Protein AF-A0A7S1C9C2-F1 (afdb_monomer_lite)

Foldseek 3Di:
DPVVVVVVVLVVLCVVLVPDDPVVLCVDPSSVVVVVVVVVVVVVVVVVVVVVVVVLVVQLVVLLVVLVVPDDPDPVVSLQSLLVSLLVSLQCVQQVVLLQQAAQPQLACVVVVNNVDDDPPVSGRHDDHNPDDDPVCCVRSVVSNVVSLLCLQCVVVVVVVVVVVVLVVVCVVCVDDDDPPDPVSVCVSPPDDDDRPSNVSSSVSSLVVSCVVCVVPHVVSVVRNVVVVVVVD

Organism: NCBI:txid1486930

pLDDT: mean 81.44, std 9.94, range [37.94, 94.31]

Secondary structure (DSSP, 8-state):
--HHHHHHHHHHHHHHHHTS-HHHHTTSHHHHHHHHHHHHHHHHHHHHHHHHHHHHHHHHHHHHHHHHHS--SSHHHHHHHHHHHHHHHHHIIIIIHHHHHHB-HHHHHHHTT-TT-PPPGGG----B-SS---HHHIIIIIHHHHHHHHHHHHHHHHHHHHHHHHHHHHHHHTSS-----SHHHHHHHHS-----HHHHHHHHHHHHHHHHHHTTT-THHHHTTHHHHHHH-

Sequence (233 aa):
GDGRSGAANDAARSCSCDDLSAEAVLKEPECREFVALRALAVAMSFVTAIGVILVNMAFGRLMRTLAAYERHPSATRQELALSSRLFLRMFLNTAILAVIINTDVNRALQEVGLGDVQAPEAIQFGRFSLWKFTSAWYDGVGTAILLTMALAVVTPHLFPITRCGFRAFKRLLARTCLPAKTQGDLNRKFLGGTFRISTRYARASNWIFVTLLFSAGMPLLYWLPAPSFLVTD

Structure (mmCIF, N/CA/C/O backbone):
data_AF-A0A7S1C9C2-F1
#
_entry.id   AF-A0A7S1C9C2-F1
#
loop_
_atom_site.group_PDB
_atom_site.id
_atom_site.type_symbol
_atom_site.label_atom_id
_atom_site.label_alt_id
_atom_site.label_comp_id
_atom_site.label_asym_id
_atom_site.label_entity_id
_atom_site.label_seq_id
_atom_site.pdbx_PDB_ins_code
_atom_site.Cartn_x
_atom_site.Cartn_y
_atom_site.Cartn_z
_atom_site.occupancy
_atom_site.B_iso_or_equiv
_atom_site.auth_seq_id
_atom_site.auth_comp_id
_atom_site.auth_asym_id
_atom_site.auth_atom_id
_atom_site.pdbx_PDB_model_num
ATOM 1 N N . GLY A 1 1 ? 30.815 -5.727 -27.095 1.00 37.94 1 GLY A N 1
ATOM 2 C CA . GLY A 1 1 ? 29.754 -5.536 -28.100 1.00 37.94 1 GLY A CA 1
ATOM 3 C C . GLY A 1 1 ? 28.889 -6.771 -28.269 1.00 37.94 1 GLY A C 1
ATOM 4 O O . GLY A 1 1 ? 28.520 -7.048 -29.395 1.00 37.94 1 GLY A O 1
ATOM 5 N N . ASP A 1 2 ? 28.548 -7.481 -27.186 1.00 44.44 2 ASP A N 1
ATOM 6 C CA . ASP A 1 2 ? 28.001 -8.852 -27.272 1.00 44.44 2 ASP A CA 1
ATOM 7 C C . ASP A 1 2 ? 26.512 -8.966 -26.872 1.00 44.44 2 ASP A C 1
ATOM 9 O O . ASP A 1 2 ? 25.818 -9.914 -27.219 1.00 44.44 2 ASP A O 1
ATOM 13 N N . GLY A 1 3 ? 25.960 -7.953 -26.193 1.00 40.78 3 GLY A N 1
ATOM 14 C CA . GLY A 1 3 ? 24.572 -7.990 -25.705 1.00 40.78 3 GLY A CA 1
ATOM 15 C C . GLY A 1 3 ? 23.491 -7.814 -26.781 1.00 40.78 3 GLY A C 1
ATOM 16 O O . GLY A 1 3 ? 22.330 -8.131 -26.540 1.00 40.78 3 GLY A O 1
ATOM 17 N N . ARG A 1 4 ? 23.844 -7.312 -27.975 1.00 42.66 4 ARG A N 1
ATOM 18 C CA . ARG A 1 4 ? 22.878 -7.071 -29.066 1.00 42.66 4 ARG A CA 1
ATOM 19 C C . ARG A 1 4 ? 22.559 -8.341 -29.863 1.00 42.66 4 ARG A C 1
ATOM 21 O O . ARG A 1 4 ? 21.450 -8.463 -30.371 1.00 42.66 4 ARG A O 1
ATOM 28 N N . SER A 1 5 ? 23.504 -9.278 -29.925 1.00 51.06 5 SER A N 1
ATOM 29 C CA . SER A 1 5 ? 23.371 -10.554 -30.636 1.00 51.06 5 SER A CA 1
ATOM 30 C C . SER A 1 5 ? 22.542 -11.569 -29.838 1.00 51.06 5 SER A C 1
ATOM 32 O O . SER A 1 5 ? 21.720 -12.275 -30.413 1.00 51.06 5 SER A O 1
ATOM 34 N N . GLY A 1 6 ? 22.691 -11.589 -28.506 1.00 58.16 6 GLY A N 1
ATOM 35 C CA . GLY A 1 6 ? 21.893 -12.446 -27.616 1.00 58.16 6 GLY A CA 1
ATOM 36 C C . GLY A 1 6 ? 20.406 -12.082 -27.614 1.00 58.16 6 GLY A C 1
ATOM 37 O O . GLY A 1 6 ? 19.565 -12.934 -27.870 1.00 58.16 6 GLY A O 1
ATOM 38 N N . ALA A 1 7 ? 20.080 -10.794 -27.458 1.00 56.91 7 ALA A N 1
ATOM 39 C CA . ALA A 1 7 ? 18.689 -10.334 -27.428 1.00 56.91 7 ALA A CA 1
ATOM 40 C C . ALA A 1 7 ? 17.929 -10.573 -28.750 1.00 56.91 7 ALA A C 1
ATOM 42 O O . ALA A 1 7 ? 16.729 -10.839 -28.732 1.00 56.91 7 ALA A O 1
ATOM 43 N N . ALA A 1 8 ? 18.617 -10.493 -29.896 1.00 57.84 8 ALA A N 1
ATOM 44 C CA . ALA A 1 8 ? 18.026 -10.792 -31.202 1.00 57.84 8 ALA A CA 1
ATOM 45 C C . ALA A 1 8 ? 17.725 -12.293 -31.368 1.00 57.84 8 ALA A C 1
ATOM 47 O O . ALA A 1 8 ? 16.665 -12.656 -31.878 1.00 57.84 8 ALA A O 1
ATOM 48 N N . ASN A 1 9 ? 18.618 -13.157 -30.877 1.00 64.31 9 ASN A N 1
ATOM 49 C CA . ASN A 1 9 ? 18.424 -14.606 -30.887 1.00 64.31 9 ASN A CA 1
ATOM 50 C C . ASN A 1 9 ? 17.330 -15.050 -29.902 1.00 64.31 9 ASN A C 1
ATOM 52 O O . ASN A 1 9 ? 16.531 -15.921 -30.237 1.00 64.31 9 ASN A O 1
ATOM 56 N N . ASP A 1 10 ? 17.231 -14.420 -28.730 1.00 66.25 10 ASP A N 1
ATOM 57 C CA . ASP A 1 10 ? 16.176 -14.701 -27.747 1.00 66.25 10 ASP A CA 1
ATOM 58 C C . ASP A 1 10 ? 14.790 -14.264 -28.244 1.00 66.25 10 ASP A C 1
ATOM 60 O O . ASP A 1 10 ? 13.798 -14.960 -28.022 1.00 66.25 10 ASP A O 1
ATOM 64 N N . ALA A 1 11 ? 14.712 -13.142 -28.969 1.00 68.44 11 ALA A N 1
ATOM 65 C CA . ALA A 1 11 ? 13.475 -12.684 -29.599 1.00 68.44 11 ALA A CA 1
ATOM 66 C C . ALA A 1 11 ? 13.024 -13.624 -30.732 1.00 68.44 11 ALA A C 1
ATOM 68 O O . ALA A 1 11 ? 11.852 -13.995 -30.786 1.00 68.44 11 ALA A O 1
ATOM 69 N N . ALA A 1 12 ? 13.951 -14.064 -31.592 1.00 69.81 12 ALA A N 1
ATOM 70 C CA . ALA A 1 12 ? 13.660 -15.020 -32.661 1.00 69.81 12 ALA A CA 1
ATOM 71 C C . ALA A 1 12 ? 13.215 -16.390 -32.112 1.00 69.81 12 ALA A C 1
ATOM 73 O O . ALA A 1 12 ? 12.257 -16.976 -32.618 1.00 69.81 12 ALA A O 1
ATOM 74 N N . ARG A 1 13 ? 13.848 -16.863 -31.028 1.00 69.19 13 ARG A N 1
ATOM 75 C CA . ARG A 1 13 ? 13.447 -18.080 -30.302 1.00 69.19 13 ARG A CA 1
ATOM 76 C C . ARG A 1 13 ? 12.070 -17.946 -29.653 1.00 69.19 13 ARG A C 1
ATOM 78 O O . ARG A 1 13 ? 11.276 -18.876 -29.744 1.00 69.19 13 ARG A O 1
ATOM 85 N N . SER A 1 14 ? 11.751 -16.793 -29.058 1.00 73.62 14 SER A N 1
ATOM 86 C CA . SER A 1 14 ? 10.424 -16.540 -28.476 1.00 73.62 14 SER A CA 1
ATOM 87 C C . SER A 1 14 ? 9.317 -16.624 -29.529 1.00 73.62 14 SER A C 1
ATOM 89 O O . SER A 1 14 ? 8.328 -17.307 -29.295 1.00 73.62 14 SER A O 1
ATOM 91 N N . CYS A 1 15 ? 9.494 -15.989 -30.694 1.00 77.38 15 CYS A N 1
ATOM 92 C CA . CYS A 1 15 ? 8.497 -16.030 -31.769 1.00 77.38 15 CYS A CA 1
ATOM 93 C C . CYS A 1 15 ? 8.336 -17.431 -32.362 1.00 77.38 15 CYS A C 1
ATOM 95 O O . CYS A 1 15 ? 7.218 -17.852 -32.632 1.00 77.38 15 CYS A O 1
ATOM 97 N N . SER A 1 16 ? 9.435 -18.174 -32.528 1.00 76.19 16 SER A N 1
ATOM 98 C CA . SER A 1 16 ? 9.355 -19.528 -33.071 1.00 76.19 16 SER A CA 1
ATOM 99 C C . SER A 1 16 ? 8.705 -20.517 -32.108 1.00 76.19 16 SER A C 1
ATOM 101 O O . SER A 1 16 ? 8.150 -21.486 -32.594 1.00 76.19 16 SER A O 1
ATOM 103 N N . CYS A 1 17 ? 8.779 -20.323 -30.787 1.00 77.12 17 CYS A N 1
ATOM 104 C CA . CYS A 1 17 ? 8.203 -21.259 -29.814 1.00 77.12 17 CYS A CA 1
ATOM 105 C C . CYS A 1 17 ? 6.775 -20.887 -29.357 1.00 77.12 17 CYS A C 1
ATOM 107 O O . CYS A 1 17 ? 6.074 -21.773 -28.872 1.00 77.12 17 CYS A O 1
ATOM 109 N N . ASP A 1 18 ? 6.333 -19.628 -29.503 1.00 76.88 18 ASP A N 1
ATOM 110 C CA . ASP A 1 18 ? 4.982 -19.179 -29.102 1.00 76.88 18 ASP A CA 1
ATOM 111 C C . ASP A 1 18 ? 3.868 -19.693 -30.042 1.00 76.88 18 ASP A C 1
ATOM 113 O O . ASP A 1 18 ? 2.741 -19.902 -29.593 1.00 76.88 18 ASP A O 1
ATOM 117 N N . ASP A 1 19 ? 4.177 -19.952 -31.320 1.00 79.38 19 ASP A N 1
ATOM 118 C CA . ASP A 1 19 ? 3.197 -20.401 -32.327 1.00 79.38 19 ASP A CA 1
ATOM 119 C C . ASP A 1 19 ? 2.970 -21.930 -32.351 1.00 79.38 19 ASP A C 1
ATOM 121 O O . ASP A 1 19 ? 2.083 -22.425 -33.056 1.00 79.38 19 ASP A O 1
ATOM 125 N N . LEU A 1 20 ? 3.744 -22.716 -31.591 1.00 79.44 20 LEU A N 1
ATOM 126 C CA . LEU A 1 20 ? 3.612 -24.176 -31.564 1.00 79.44 20 LEU A CA 1
ATOM 127 C C . LEU A 1 20 ? 2.632 -24.661 -30.487 1.00 79.44 20 LEU A C 1
ATOM 129 O O . LEU A 1 20 ? 2.568 -24.159 -29.368 1.00 79.44 20 LEU A O 1
ATOM 133 N N . SER A 1 21 ? 1.904 -25.735 -30.806 1.00 78.56 21 SER A N 1
ATOM 134 C CA . SER A 1 21 ? 1.090 -26.460 -29.821 1.00 78.56 21 SER A CA 1
ATOM 135 C C . SER A 1 21 ? 1.949 -27.006 -28.667 1.00 78.56 21 SER A C 1
ATOM 137 O O . SER A 1 21 ? 3.093 -27.414 -28.879 1.00 78.56 21 SER A O 1
ATOM 139 N N . ALA A 1 22 ? 1.391 -27.071 -27.452 1.00 73.69 22 ALA A N 1
ATOM 140 C CA . ALA A 1 22 ? 2.120 -27.461 -26.235 1.00 73.69 22 ALA A CA 1
ATOM 141 C C . ALA A 1 22 ? 2.854 -28.816 -26.344 1.00 73.69 22 ALA A C 1
ATOM 143 O O . ALA A 1 22 ? 3.911 -29.004 -25.744 1.00 73.69 22 ALA A O 1
ATOM 144 N N . GLU A 1 23 ? 2.325 -29.751 -27.139 1.00 76.62 23 GLU A N 1
ATOM 145 C CA . GLU A 1 23 ? 2.958 -31.049 -27.396 1.00 76.62 23 GLU A CA 1
ATOM 146 C C . GLU A 1 23 ? 4.184 -30.948 -28.314 1.00 76.62 23 GLU A C 1
ATOM 148 O O . GLU A 1 23 ? 5.156 -31.684 -28.137 1.00 76.62 23 GLU A O 1
ATOM 153 N N . ALA A 1 24 ? 4.161 -30.034 -29.285 1.00 74.38 24 ALA A N 1
ATOM 154 C CA . ALA A 1 24 ? 5.268 -29.815 -30.210 1.00 74.38 24 ALA A CA 1
ATOM 155 C C . ALA A 1 24 ? 6.408 -29.018 -29.549 1.00 74.38 24 ALA A C 1
ATOM 157 O O . ALA A 1 24 ? 7.578 -29.334 -29.752 1.00 74.38 24 ALA A O 1
ATOM 158 N N . VAL A 1 25 ? 6.071 -28.093 -28.644 1.00 77.69 25 VAL A N 1
ATOM 159 C CA . VAL A 1 25 ? 7.029 -27.332 -27.819 1.00 77.69 25 VAL A CA 1
ATOM 160 C C . VAL A 1 25 ? 7.891 -28.239 -26.929 1.00 77.69 25 VAL A C 1
ATOM 162 O O . VAL A 1 25 ? 9.061 -27.949 -26.695 1.00 77.69 25 VAL A O 1
ATOM 165 N N . LEU A 1 26 ? 7.338 -29.357 -26.443 1.00 74.94 26 LEU A N 1
ATOM 166 C CA . LEU A 1 26 ? 8.058 -30.314 -25.590 1.00 74.94 26 LEU A CA 1
ATOM 167 C C . LEU A 1 26 ? 8.995 -31.253 -26.366 1.00 74.94 26 LEU A C 1
ATOM 169 O O . LEU A 1 26 ? 9.881 -31.859 -25.754 1.00 74.94 26 LEU A O 1
ATOM 173 N N . LYS A 1 27 ? 8.798 -31.395 -27.684 1.00 82.00 27 LYS A N 1
ATOM 174 C CA . LYS A 1 27 ? 9.645 -32.226 -28.553 1.00 82.00 27 LYS A CA 1
ATOM 175 C C . LYS A 1 27 ? 10.908 -31.496 -29.003 1.00 82.00 27 LYS A C 1
ATOM 177 O O . LYS A 1 27 ? 11.949 -32.140 -29.116 1.00 82.00 27 LYS A O 1
ATOM 182 N N . GLU A 1 28 ? 10.838 -30.183 -29.212 1.00 81.50 28 GLU A N 1
ATOM 183 C CA . GLU A 1 28 ? 11.994 -29.369 -29.592 1.00 81.50 28 GLU A CA 1
ATOM 184 C C . GLU A 1 28 ? 12.885 -29.093 -28.358 1.00 81.50 28 GLU A C 1
ATOM 186 O O . GLU A 1 28 ? 12.422 -28.494 -27.380 1.00 81.50 28 GLU A O 1
ATOM 191 N N . PRO A 1 29 ? 14.171 -29.493 -28.351 1.00 79.00 29 PRO A N 1
ATOM 192 C CA . PRO A 1 29 ? 15.037 -29.301 -27.187 1.00 79.00 29 PRO A CA 1
ATOM 193 C C . PRO A 1 29 ? 15.283 -27.818 -26.868 1.00 79.00 29 PRO A C 1
ATOM 195 O O . PRO A 1 29 ? 15.336 -27.466 -25.690 1.00 79.00 29 PRO A O 1
ATOM 198 N N . GLU A 1 30 ? 15.370 -26.958 -27.891 1.00 79.12 30 GLU A N 1
ATOM 199 C CA . GLU A 1 30 ? 15.586 -25.513 -27.723 1.00 79.12 30 GLU A CA 1
ATOM 200 C C . GLU A 1 30 ? 14.373 -24.811 -27.087 1.00 79.12 30 GLU A C 1
ATOM 202 O O . GLU A 1 30 ? 14.533 -23.996 -26.175 1.00 79.12 30 GLU A O 1
ATOM 207 N N . CYS A 1 31 ? 13.147 -25.170 -27.489 1.00 82.00 31 CYS A N 1
ATOM 208 C CA . CYS A 1 31 ? 11.937 -24.600 -26.892 1.00 82.00 31 CYS A CA 1
ATOM 209 C C . CYS A 1 31 ? 11.701 -25.102 -25.459 1.00 82.00 31 CYS A C 1
ATOM 211 O O . CYS A 1 31 ? 11.219 -24.347 -24.613 1.00 82.00 31 CYS A O 1
ATOM 213 N N . ARG A 1 32 ? 12.082 -26.346 -25.138 1.00 80.56 32 ARG A N 1
ATOM 214 C CA . ARG A 1 32 ? 11.956 -26.895 -23.779 1.00 80.56 32 ARG A CA 1
ATOM 215 C C . ARG A 1 32 ? 12.792 -26.124 -22.756 1.00 80.56 32 ARG A C 1
ATOM 217 O O . ARG A 1 32 ? 12.307 -25.863 -21.656 1.00 80.56 32 ARG A O 1
ATOM 224 N N . GLU A 1 33 ? 14.025 -25.759 -23.101 1.00 83.19 33 GLU A N 1
ATOM 225 C CA . GLU A 1 33 ? 14.895 -24.960 -22.226 1.00 83.19 33 GLU A CA 1
ATOM 226 C C . GLU A 1 33 ? 14.342 -23.542 -22.037 1.00 83.19 33 GLU A C 1
ATOM 228 O O . GLU A 1 33 ? 14.237 -23.055 -20.910 1.00 83.19 33 GLU A O 1
ATOM 233 N N . PHE A 1 34 ? 13.887 -22.918 -23.125 1.00 81.25 34 PHE A N 1
ATOM 234 C CA . PHE A 1 34 ? 13.260 -21.600 -23.089 1.00 81.25 34 PHE A CA 1
ATOM 235 C C . PHE A 1 34 ? 12.010 -21.561 -22.194 1.00 81.25 34 PHE A C 1
ATOM 237 O O . PHE A 1 34 ? 11.874 -20.682 -21.337 1.00 81.25 34 PHE A O 1
ATOM 244 N N . VAL A 1 35 ? 11.111 -22.541 -22.336 1.00 84.06 35 VAL A N 1
ATOM 245 C CA . VAL A 1 35 ? 9.907 -22.657 -21.500 1.00 84.06 35 VAL A CA 1
ATOM 246 C C . VAL A 1 35 ? 10.269 -22.930 -20.043 1.00 84.06 35 VAL A C 1
ATOM 248 O O . VAL A 1 35 ? 9.660 -22.337 -19.154 1.00 84.06 35 VAL A O 1
ATOM 251 N N . ALA A 1 36 ? 11.275 -23.766 -19.771 1.00 84.94 36 ALA A N 1
ATOM 252 C CA . ALA A 1 36 ? 11.733 -24.034 -18.409 1.00 84.94 36 ALA A CA 1
ATOM 253 C C . ALA A 1 36 ? 12.289 -22.771 -17.724 1.00 84.94 36 ALA A C 1
ATOM 255 O O . ALA A 1 36 ? 11.938 -22.492 -16.575 1.00 84.94 36 ALA A O 1
ATOM 256 N N . LEU A 1 37 ? 13.092 -21.967 -18.430 1.00 84.44 37 LEU A N 1
ATOM 257 C CA . LEU A 1 37 ? 13.626 -20.696 -17.926 1.00 84.44 37 LEU A CA 1
ATOM 258 C C . LEU A 1 37 ? 12.517 -19.667 -17.671 1.00 84.44 37 LEU A C 1
ATOM 260 O O . LEU A 1 37 ? 12.496 -19.032 -16.613 1.00 84.44 37 LEU A O 1
ATOM 264 N N . ARG A 1 38 ? 11.548 -19.536 -18.587 1.00 84.75 38 ARG A N 1
ATOM 265 C CA . ARG A 1 38 ? 10.371 -18.678 -18.371 1.00 84.75 38 ARG A CA 1
ATOM 266 C C . ARG A 1 38 ? 9.518 -19.158 -17.200 1.00 84.75 38 ARG A C 1
ATOM 268 O O . ARG A 1 38 ? 9.099 -18.337 -16.384 1.00 84.75 38 ARG A O 1
ATOM 275 N N . ALA A 1 39 ? 9.286 -20.463 -17.080 1.00 87.62 39 ALA A N 1
ATOM 276 C CA . ALA A 1 39 ? 8.541 -21.040 -15.966 1.00 87.62 39 ALA A CA 1
ATOM 277 C C . ALA A 1 39 ? 9.237 -20.761 -14.625 1.00 87.62 39 ALA A C 1
ATOM 279 O O . ALA A 1 39 ? 8.571 -20.379 -13.663 1.00 87.62 39 ALA A O 1
ATOM 280 N N . LEU A 1 40 ? 10.570 -20.867 -14.571 1.00 89.06 40 LEU A N 1
ATOM 281 C CA . LEU A 1 40 ? 11.361 -20.521 -13.390 1.00 89.06 40 LEU A CA 1
ATOM 282 C C . LEU A 1 40 ? 11.241 -19.031 -13.049 1.00 89.06 40 LEU A C 1
ATOM 284 O O . LEU A 1 40 ? 10.993 -18.696 -11.893 1.00 89.06 40 LEU A O 1
ATOM 288 N N . ALA A 1 41 ? 11.346 -18.130 -14.028 1.00 84.25 41 ALA A N 1
ATOM 289 C CA . ALA A 1 41 ? 11.194 -16.690 -13.798 1.00 84.25 41 ALA A CA 1
ATOM 290 C C . ALA A 1 41 ? 9.798 -16.326 -13.252 1.00 84.25 41 ALA A C 1
ATOM 292 O O . ALA A 1 41 ? 9.665 -15.536 -12.308 1.00 84.25 41 ALA A O 1
ATOM 293 N N . VAL A 1 42 ? 8.747 -16.951 -13.789 1.00 87.00 42 VAL A N 1
ATOM 294 C CA . VAL A 1 42 ? 7.375 -16.797 -13.287 1.00 87.00 42 VAL A CA 1
ATOM 295 C C . VAL A 1 42 ? 7.250 -17.363 -11.869 1.00 87.00 42 VAL A C 1
ATOM 297 O O . VAL A 1 42 ? 6.693 -16.700 -10.993 1.00 87.00 42 VAL A O 1
ATOM 300 N N . ALA A 1 43 ? 7.821 -18.539 -11.597 1.00 90.50 43 ALA A N 1
ATOM 301 C CA . ALA A 1 43 ? 7.826 -19.138 -10.263 1.00 90.50 43 ALA A CA 1
ATOM 302 C C . ALA A 1 43 ? 8.529 -18.239 -9.231 1.00 90.50 43 ALA A C 1
ATOM 304 O O . ALA A 1 43 ? 7.990 -18.013 -8.148 1.00 90.50 43 ALA A O 1
ATOM 305 N N . MET A 1 44 ? 9.679 -17.654 -9.577 1.00 82.81 44 MET A N 1
ATOM 306 C CA . MET A 1 44 ? 10.391 -16.695 -8.723 1.00 82.81 44 MET A CA 1
ATOM 307 C C . MET A 1 44 ? 9.545 -15.451 -8.436 1.00 82.81 44 MET A C 1
ATOM 309 O O . MET A 1 44 ? 9.485 -15.005 -7.293 1.00 82.81 44 MET A O 1
ATOM 313 N N . SER A 1 45 ? 8.813 -14.945 -9.431 1.00 81.12 45 SER A N 1
ATOM 314 C CA . SER A 1 45 ? 7.888 -13.817 -9.247 1.00 81.12 45 SER A CA 1
ATOM 315 C C . SER A 1 45 ? 6.799 -14.136 -8.214 1.00 81.12 45 SER A C 1
ATOM 317 O O . SER A 1 45 ? 6.495 -13.311 -7.348 1.00 81.12 45 SER A O 1
ATOM 319 N N . PHE A 1 46 ? 6.255 -15.359 -8.239 1.00 79.56 46 PHE A N 1
ATOM 320 C CA . PHE A 1 46 ? 5.309 -15.822 -7.221 1.00 79.56 46 PHE A CA 1
ATOM 321 C C . PHE A 1 46 ? 5.950 -15.944 -5.838 1.00 79.56 46 PHE A C 1
ATOM 323 O O . PHE A 1 46 ? 5.345 -15.514 -4.856 1.00 79.56 46 PHE A O 1
ATOM 330 N N . VAL A 1 47 ? 7.168 -16.485 -5.741 1.00 84.56 47 VAL A N 1
ATOM 331 C CA . VAL A 1 47 ? 7.905 -16.586 -4.470 1.00 84.56 47 VAL A CA 1
ATOM 332 C C . VAL A 1 47 ? 8.110 -15.202 -3.857 1.00 84.56 47 VAL A C 1
ATOM 334 O O . VAL A 1 47 ? 7.823 -15.012 -2.674 1.00 84.56 47 VAL A O 1
ATOM 337 N N . THR A 1 48 ? 8.520 -14.214 -4.652 1.00 75.69 48 THR A N 1
ATOM 338 C CA . THR A 1 48 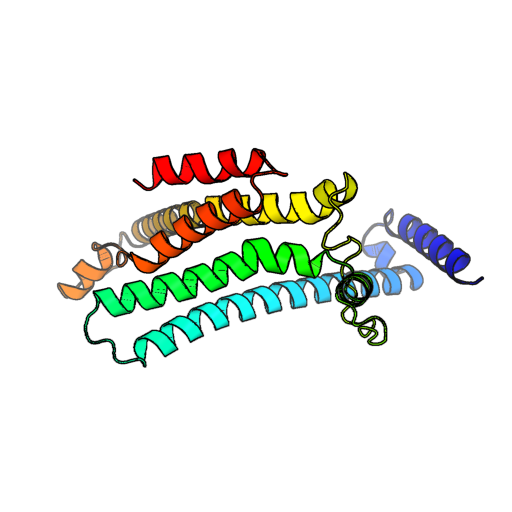? 8.680 -12.830 -4.192 1.00 75.69 48 THR A CA 1
ATOM 339 C C . THR A 1 48 ? 7.350 -12.241 -3.727 1.00 75.69 48 THR A C 1
ATOM 341 O O . THR A 1 48 ? 7.281 -11.679 -2.633 1.00 75.69 48 THR A O 1
ATOM 344 N N . ALA A 1 49 ? 6.270 -12.417 -4.495 1.00 75.38 49 ALA A N 1
ATOM 345 C CA . ALA A 1 49 ? 4.943 -11.931 -4.118 1.00 75.38 49 ALA A CA 1
ATOM 346 C C . ALA A 1 49 ? 4.448 -12.558 -2.800 1.00 75.38 49 ALA A C 1
ATOM 348 O O . ALA A 1 49 ? 3.980 -11.846 -1.906 1.00 75.38 49 ALA A O 1
ATOM 349 N N . ILE A 1 50 ? 4.603 -13.875 -2.636 1.00 77.31 50 ILE A N 1
ATOM 350 C CA . ILE A 1 50 ? 4.269 -14.595 -1.399 1.00 77.31 50 ILE A CA 1
ATOM 351 C C . ILE A 1 50 ? 5.129 -14.087 -0.240 1.00 77.31 50 ILE A C 1
ATOM 353 O O . ILE A 1 50 ? 4.598 -13.812 0.838 1.00 77.31 50 ILE A O 1
ATOM 357 N N . GLY A 1 51 ? 6.433 -13.908 -0.455 1.00 77.75 51 GLY A N 1
ATOM 358 C CA . GLY A 1 51 ? 7.357 -13.367 0.538 1.00 77.75 51 GLY A CA 1
ATOM 359 C C . GLY A 1 51 ? 6.906 -12.001 1.052 1.00 77.75 51 GLY A C 1
ATOM 360 O O . GLY A 1 51 ? 6.784 -11.802 2.261 1.00 77.75 51 GLY A O 1
ATOM 361 N N . VAL A 1 52 ? 6.547 -11.089 0.147 1.00 77.00 52 VAL A N 1
ATOM 362 C CA . VAL A 1 52 ? 6.032 -9.757 0.499 1.00 77.00 52 VAL A CA 1
ATOM 363 C C . VAL A 1 52 ? 4.740 -9.855 1.316 1.00 77.00 52 VAL A C 1
ATOM 365 O O . VAL A 1 52 ? 4.595 -9.160 2.325 1.00 77.00 52 VAL A O 1
ATOM 368 N N . ILE A 1 53 ? 3.808 -10.736 0.940 1.00 76.31 53 ILE A N 1
ATOM 369 C CA . ILE A 1 53 ? 2.567 -10.961 1.699 1.00 76.31 53 ILE A CA 1
ATOM 370 C C . ILE A 1 53 ? 2.881 -11.467 3.112 1.00 76.31 53 ILE A C 1
ATOM 372 O O . ILE A 1 53 ? 2.331 -10.943 4.086 1.00 76.31 53 ILE A O 1
ATOM 376 N N . LEU A 1 54 ? 3.768 -12.456 3.245 1.00 72.06 54 LEU A N 1
ATOM 377 C CA . LEU A 1 54 ? 4.148 -13.039 4.533 1.00 72.06 54 LEU A CA 1
ATOM 378 C C . LEU A 1 54 ? 4.813 -12.011 5.445 1.00 72.06 54 LEU A C 1
ATOM 380 O O . LEU A 1 54 ? 4.431 -11.907 6.611 1.00 72.06 54 LEU A O 1
ATOM 384 N N . VAL A 1 55 ? 5.738 -11.209 4.915 1.00 79.62 55 VAL A N 1
ATOM 385 C CA . VAL A 1 55 ? 6.397 -10.127 5.655 1.00 79.62 55 VAL A CA 1
ATOM 386 C C . VAL A 1 55 ? 5.366 -9.098 6.117 1.00 79.62 55 VAL A C 1
ATOM 388 O O . VAL A 1 55 ? 5.262 -8.822 7.314 1.00 79.62 55 VAL A O 1
ATOM 391 N N . ASN A 1 56 ? 4.519 -8.595 5.216 1.00 78.38 56 ASN A N 1
ATOM 392 C CA . ASN A 1 56 ? 3.481 -7.619 5.564 1.00 78.38 56 ASN A CA 1
ATOM 393 C C . ASN A 1 56 ? 2.480 -8.166 6.598 1.00 78.38 56 ASN A C 1
ATOM 395 O O . ASN A 1 56 ? 2.024 -7.441 7.493 1.00 78.38 56 ASN A O 1
ATOM 399 N N . MET A 1 57 ? 2.169 -9.463 6.535 1.00 74.50 57 MET A N 1
ATOM 400 C CA . MET A 1 57 ? 1.337 -10.139 7.527 1.00 74.50 57 MET A CA 1
ATOM 401 C C . MET A 1 57 ? 2.053 -10.279 8.878 1.00 74.50 57 MET A C 1
ATOM 403 O O . MET A 1 57 ? 1.434 -10.031 9.919 1.00 74.50 57 MET A O 1
ATOM 407 N N . ALA A 1 58 ? 3.338 -10.641 8.873 1.00 77.12 58 ALA A N 1
ATOM 408 C CA . ALA A 1 58 ? 4.173 -10.788 10.060 1.00 77.12 58 ALA A CA 1
ATOM 409 C C . ALA A 1 58 ? 4.316 -9.459 10.806 1.00 77.12 58 ALA A C 1
ATOM 411 O O . ALA A 1 58 ? 4.001 -9.415 11.993 1.00 77.12 58 ALA A O 1
ATOM 412 N N . PHE A 1 59 ? 4.632 -8.357 10.117 1.00 75.94 59 PHE A N 1
ATOM 413 C CA . PHE A 1 59 ? 4.661 -7.011 10.707 1.00 75.94 59 PHE A CA 1
ATOM 414 C C . PHE A 1 59 ? 3.332 -6.658 11.381 1.00 75.94 59 PHE A C 1
ATOM 416 O O . PHE A 1 59 ? 3.291 -6.143 12.499 1.00 75.94 59 PHE A O 1
ATOM 423 N N . GLY A 1 60 ? 2.209 -6.976 10.731 1.00 70.75 60 GLY A N 1
ATOM 424 C CA . GLY A 1 60 ? 0.892 -6.750 11.313 1.00 70.75 60 GLY A CA 1
ATOM 425 C C . GLY A 1 60 ? 0.565 -7.624 12.518 1.00 70.75 60 GLY A C 1
ATOM 426 O O . GLY A 1 60 ? -0.212 -7.191 13.366 1.00 70.75 60 GLY A O 1
ATOM 427 N N . ARG A 1 61 ? 1.110 -8.836 12.614 1.00 77.75 61 ARG A N 1
ATOM 428 C CA . ARG A 1 61 ? 0.982 -9.675 13.813 1.00 77.75 61 ARG A CA 1
ATOM 429 C C . ARG A 1 61 ? 1.899 -9.173 14.924 1.00 77.75 61 ARG A C 1
ATOM 431 O O . ARG A 1 61 ? 1.394 -8.937 16.015 1.00 77.75 61 ARG A O 1
ATOM 438 N N . LEU A 1 62 ? 3.167 -8.914 14.613 1.00 82.50 62 LEU A N 1
ATOM 439 C CA . LEU A 1 62 ? 4.193 -8.460 15.549 1.00 82.50 62 LEU A CA 1
ATOM 440 C C . LEU A 1 62 ? 3.781 -7.177 16.276 1.00 82.50 62 LEU A C 1
ATOM 442 O O . LEU A 1 62 ? 3.827 -7.112 17.499 1.00 82.50 62 LEU A O 1
ATOM 446 N N . MET A 1 63 ? 3.288 -6.175 15.545 1.00 77.56 63 MET A N 1
ATOM 447 C CA . MET A 1 63 ? 2.845 -4.919 16.162 1.00 77.56 63 MET A CA 1
ATOM 448 C C . MET A 1 63 ? 1.674 -5.121 17.131 1.00 77.56 63 MET A C 1
ATOM 450 O O . MET A 1 63 ? 1.586 -4.429 18.143 1.00 77.56 63 MET A O 1
ATOM 454 N N . ARG A 1 64 ? 0.785 -6.085 16.853 1.00 72.19 64 ARG A N 1
ATOM 455 C CA . ARG A 1 64 ? -0.344 -6.407 17.740 1.00 72.19 64 ARG A CA 1
ATOM 456 C C . ARG A 1 64 ? 0.096 -7.208 18.959 1.00 72.19 64 ARG A C 1
ATOM 458 O O . ARG A 1 64 ? -0.428 -6.963 20.036 1.00 72.19 64 ARG A O 1
ATOM 465 N N . THR A 1 65 ? 1.019 -8.154 18.800 1.00 79.94 65 THR A N 1
ATOM 466 C CA . THR A 1 65 ? 1.550 -8.934 19.927 1.00 79.94 65 THR A CA 1
ATOM 467 C C . THR A 1 65 ? 2.366 -8.046 20.855 1.00 79.94 65 THR A C 1
ATOM 469 O O . THR A 1 65 ? 2.162 -8.099 22.061 1.00 79.94 65 THR A O 1
ATOM 472 N N . LEU A 1 66 ? 3.196 -7.156 20.304 1.00 80.94 66 LEU A N 1
ATOM 473 C CA . LEU A 1 66 ? 3.925 -6.148 21.076 1.00 80.94 66 LEU A CA 1
ATOM 474 C C . LEU A 1 66 ? 2.971 -5.209 21.820 1.00 80.94 66 LEU A C 1
ATOM 476 O O . LEU A 1 66 ? 3.141 -4.999 23.010 1.00 80.94 66 LEU A O 1
ATOM 480 N N . ALA A 1 67 ? 1.918 -4.712 21.164 1.00 75.12 67 ALA A N 1
ATOM 481 C CA . ALA A 1 67 ? 0.915 -3.862 21.816 1.00 75.12 67 ALA A CA 1
ATOM 482 C C . ALA A 1 67 ? 0.042 -4.596 22.856 1.00 75.12 67 ALA A C 1
ATOM 484 O O . ALA A 1 67 ? -0.613 -3.954 23.670 1.00 75.12 67 ALA A O 1
ATOM 485 N N . ALA A 1 68 ? -0.035 -5.929 22.810 1.00 74.44 68 ALA A N 1
ATOM 486 C CA . ALA A 1 68 ? -0.681 -6.726 23.855 1.00 74.44 68 ALA A CA 1
ATOM 487 C C . ALA A 1 68 ? 0.268 -7.005 25.031 1.00 74.44 68 ALA A C 1
ATOM 489 O O . ALA A 1 68 ? -0.190 -7.181 26.157 1.00 74.44 68 ALA A O 1
ATOM 490 N N . TYR A 1 69 ? 1.575 -7.052 24.763 1.00 82.06 69 TYR A N 1
ATOM 491 C CA . TYR A 1 69 ? 2.612 -7.239 25.773 1.00 82.06 69 TYR A CA 1
ATOM 492 C C . TYR A 1 69 ? 2.958 -5.934 26.503 1.00 82.06 69 TYR A C 1
ATOM 494 O O . TYR A 1 69 ? 3.256 -5.938 27.696 1.00 82.06 69 TYR A O 1
ATOM 502 N N . GLU A 1 70 ? 2.857 -4.798 25.815 1.00 81.69 70 GLU A N 1
ATOM 503 C CA . GLU A 1 70 ? 2.902 -3.482 26.436 1.00 81.69 70 GLU A CA 1
ATOM 504 C C . GLU A 1 70 ? 1.671 -3.294 27.325 1.00 81.69 70 GLU A C 1
ATOM 506 O O . GLU A 1 70 ? 0.540 -3.144 26.861 1.00 81.69 70 GLU A O 1
ATOM 511 N N . ARG A 1 71 ? 1.886 -3.311 28.643 1.00 76.31 71 ARG A N 1
ATOM 512 C CA . ARG A 1 71 ? 0.837 -2.994 29.613 1.00 76.31 71 ARG A CA 1
ATOM 513 C C . ARG A 1 71 ? 0.438 -1.529 29.476 1.00 76.31 71 ARG A C 1
ATOM 515 O O . ARG A 1 71 ? 1.060 -0.641 30.055 1.00 76.31 71 ARG A O 1
ATOM 522 N N . HIS A 1 72 ? -0.634 -1.281 28.736 1.00 80.94 72 HIS A N 1
ATOM 523 C CA . HIS A 1 72 ? -1.262 0.028 28.692 1.00 80.94 72 HIS A CA 1
ATOM 524 C C . HIS A 1 72 ? -2.234 0.195 29.871 1.00 80.94 72 HIS A C 1
ATOM 526 O O . HIS A 1 72 ? -2.993 -0.722 30.181 1.00 80.94 72 HIS A O 1
ATOM 532 N N . PRO A 1 73 ? -2.265 1.374 30.513 1.00 81.56 73 PRO A N 1
ATOM 533 C CA . PRO A 1 73 ? -3.133 1.630 31.664 1.00 81.56 73 PRO A CA 1
ATOM 534 C C . PRO A 1 73 ? -4.623 1.734 31.299 1.00 81.56 73 PRO A C 1
ATOM 536 O O . PRO A 1 73 ? -5.469 1.715 32.186 1.00 81.56 73 PRO A O 1
ATOM 539 N N . SER A 1 74 ? -4.968 1.861 30.013 1.00 87.81 74 SER A N 1
ATOM 540 C CA . SER A 1 74 ? -6.356 1.840 29.545 1.00 87.81 74 SER A CA 1
ATOM 541 C C . SER A 1 74 ? -6.475 1.251 28.140 1.00 87.81 74 SER A C 1
ATOM 543 O O . SER A 1 74 ? -5.562 1.384 27.319 1.00 87.81 74 SER A O 1
ATOM 545 N N . ALA A 1 75 ? -7.636 0.658 27.843 1.00 83.88 75 ALA A N 1
ATOM 546 C CA . ALA A 1 75 ? -7.957 0.137 26.512 1.00 83.88 75 ALA A CA 1
ATOM 547 C C . ALA A 1 75 ? -7.902 1.235 25.432 1.00 83.88 75 ALA A C 1
ATOM 549 O O . ALA A 1 75 ? -7.444 0.994 24.319 1.00 83.88 75 ALA A O 1
ATOM 550 N N . THR A 1 76 ? -8.278 2.472 25.772 1.00 86.62 76 THR A N 1
ATOM 551 C CA . THR A 1 76 ? -8.180 3.623 24.862 1.00 86.62 76 THR A CA 1
ATOM 552 C C . THR A 1 76 ? -6.733 3.947 24.494 1.00 86.62 76 THR A C 1
ATOM 554 O O . THR A 1 76 ? -6.433 4.142 23.317 1.00 86.62 76 THR A O 1
ATOM 557 N N . ARG A 1 77 ? -5.808 3.970 25.470 1.00 85.12 77 ARG A N 1
ATOM 558 C CA . ARG A 1 77 ? -4.378 4.195 25.185 1.00 85.12 77 ARG A CA 1
ATOM 559 C C . ARG A 1 77 ? -3.789 3.070 24.341 1.00 85.12 77 ARG A C 1
ATOM 561 O O . ARG A 1 77 ? -2.981 3.347 23.460 1.00 85.12 77 ARG A O 1
ATOM 568 N N . GLN A 1 78 ? -4.227 1.835 24.573 1.00 86.75 78 GLN A N 1
ATOM 569 C CA . GLN A 1 78 ? -3.829 0.695 23.755 1.00 86.75 78 GLN A CA 1
ATOM 570 C C . GLN A 1 78 ? -4.298 0.841 22.302 1.00 86.75 78 GLN A C 1
ATOM 572 O O . GLN A 1 78 ? -3.496 0.694 21.383 1.00 86.75 78 GLN A O 1
ATOM 577 N N . GLU A 1 79 ? -5.573 1.165 22.069 1.00 87.81 79 GLU A N 1
ATOM 578 C CA . GLU A 1 79 ? -6.106 1.350 20.713 1.00 87.81 79 GLU A CA 1
ATOM 579 C C . GLU A 1 79 ? -5.443 2.532 19.985 1.00 87.81 79 GLU A C 1
ATOM 581 O O . GLU A 1 79 ? -5.211 2.440 18.780 1.00 87.81 79 GLU A O 1
ATOM 586 N N . LEU A 1 80 ? -5.074 3.604 20.697 1.00 88.06 80 LEU A N 1
ATOM 587 C CA . LEU A 1 80 ? -4.343 4.742 20.128 1.00 88.06 80 LEU A CA 1
ATOM 588 C C . LEU A 1 80 ? -2.893 4.386 19.755 1.00 88.06 80 LEU A C 1
ATOM 590 O O . LEU A 1 80 ? -2.433 4.714 18.664 1.00 88.06 80 LEU A O 1
ATOM 594 N N . ALA A 1 81 ? -2.167 3.683 20.627 1.00 88.06 81 ALA A N 1
ATOM 595 C CA . ALA A 1 81 ? -0.818 3.209 20.308 1.00 88.06 81 ALA A CA 1
ATOM 596 C C . ALA A 1 81 ? -0.838 2.214 19.135 1.00 88.06 81 ALA A C 1
ATOM 598 O O . ALA A 1 81 ? 0.041 2.208 18.273 1.00 88.06 81 ALA A O 1
ATOM 599 N N . LEU A 1 82 ? -1.873 1.378 19.067 1.00 88.38 82 LEU A N 1
ATOM 600 C CA . LEU A 1 82 ? -2.056 0.438 17.973 1.00 88.38 82 LEU A CA 1
ATOM 601 C C . LEU A 1 82 ? -2.435 1.152 16.668 1.00 88.38 82 LEU A C 1
ATOM 603 O O . LEU A 1 82 ? -1.953 0.752 15.608 1.00 88.38 82 LEU A O 1
ATOM 607 N N . SER A 1 83 ? -3.253 2.208 16.717 1.00 90.12 83 SER A N 1
ATOM 608 C CA . SER A 1 83 ? -3.620 2.983 15.528 1.00 90.12 83 SER A CA 1
ATOM 609 C C . SER A 1 83 ? -2.413 3.696 14.918 1.00 90.12 83 SER A C 1
ATOM 611 O O . SER A 1 83 ? -2.221 3.591 13.709 1.00 90.12 83 SER A O 1
ATOM 613 N N . SER A 1 84 ? -1.545 4.317 15.724 1.00 89.38 84 SER A N 1
ATOM 614 C CA . SER A 1 84 ? -0.343 5.005 15.230 1.00 89.38 84 SER A CA 1
ATOM 615 C C . SER A 1 84 ? 0.662 4.041 14.590 1.00 89.38 84 SER A C 1
ATOM 617 O O . SER A 1 84 ? 1.165 4.304 13.497 1.00 89.38 84 SER A O 1
ATOM 619 N N . ARG A 1 85 ? 0.892 2.869 15.197 1.00 89.00 85 ARG A N 1
ATOM 620 C CA . ARG A 1 85 ? 1.753 1.811 14.633 1.00 89.00 85 ARG A CA 1
ATOM 621 C C . ARG A 1 85 ? 1.205 1.261 13.322 1.00 89.00 85 ARG A C 1
ATOM 623 O O . ARG A 1 85 ? 1.954 1.032 12.372 1.00 89.00 85 ARG A O 1
ATOM 630 N N . LEU A 1 86 ? -0.107 1.027 13.260 1.00 88.94 86 LEU A N 1
ATOM 631 C CA . LEU A 1 86 ? -0.762 0.571 12.036 1.00 88.94 86 LEU A CA 1
ATOM 632 C C . LEU A 1 86 ? -0.718 1.640 10.943 1.00 88.94 86 LEU A C 1
ATOM 634 O O . LEU A 1 86 ? -0.482 1.282 9.791 1.00 88.94 86 LEU A O 1
ATOM 638 N N . PHE A 1 87 ? -0.922 2.909 11.303 1.00 90.88 87 PHE A N 1
ATOM 639 C CA . PHE A 1 87 ? -0.809 4.047 10.398 1.00 90.88 87 PHE A CA 1
ATOM 640 C C . PHE A 1 87 ? 0.592 4.110 9.800 1.00 90.88 87 PHE A C 1
ATOM 642 O O . PHE A 1 87 ? 0.713 4.057 8.584 1.00 90.88 87 PHE A O 1
ATOM 649 N N . LEU A 1 88 ? 1.639 4.118 10.632 1.00 90.06 88 LEU A N 1
ATOM 650 C CA . LEU A 1 88 ? 3.021 4.203 10.161 1.00 90.06 88 LEU A CA 1
ATOM 651 C C . LEU A 1 88 ? 3.345 3.064 9.193 1.00 90.06 88 LEU A C 1
ATOM 653 O O . LEU A 1 88 ? 3.896 3.293 8.123 1.00 90.06 88 LEU A O 1
ATOM 657 N N . ARG A 1 89 ? 2.929 1.836 9.521 1.00 87.56 89 ARG A N 1
ATOM 658 C CA . ARG A 1 89 ? 3.096 0.690 8.622 1.00 87.56 89 ARG A CA 1
ATOM 659 C C . ARG A 1 89 ? 2.398 0.909 7.277 1.00 87.56 89 ARG A C 1
ATOM 661 O O . ARG A 1 89 ? 2.974 0.597 6.241 1.00 87.56 89 ARG A O 1
ATOM 668 N N . MET A 1 90 ? 1.153 1.383 7.285 1.00 89.56 90 MET A N 1
ATOM 669 C CA . MET A 1 90 ? 0.400 1.643 6.054 1.00 89.56 90 MET A CA 1
ATOM 670 C C . MET A 1 90 ? 1.034 2.777 5.247 1.00 89.56 90 MET A C 1
ATOM 672 O O . MET A 1 90 ? 1.211 2.616 4.047 1.00 89.56 90 MET A O 1
ATOM 676 N N . PHE A 1 91 ? 1.445 3.861 5.900 1.00 90.75 91 PHE A N 1
ATOM 677 C CA . PHE A 1 91 ? 2.032 5.034 5.262 1.00 90.75 91 PHE A CA 1
ATOM 678 C C . PHE A 1 91 ? 3.381 4.721 4.622 1.00 90.75 91 PHE A C 1
ATOM 680 O O . PHE A 1 91 ? 3.594 5.016 3.446 1.00 90.75 91 PHE A O 1
ATOM 687 N N . LEU A 1 92 ? 4.256 4.026 5.354 1.00 88.94 92 LEU A N 1
ATOM 688 C CA . LEU A 1 92 ? 5.532 3.563 4.819 1.00 88.94 92 LEU A CA 1
ATOM 689 C C . LEU A 1 92 ? 5.327 2.630 3.626 1.00 88.94 92 LEU A C 1
ATOM 691 O O . LEU A 1 92 ? 6.035 2.760 2.639 1.00 88.94 92 LEU A O 1
ATOM 695 N N . ASN A 1 93 ? 4.351 1.722 3.677 1.00 86.00 93 ASN A N 1
ATOM 696 C CA . ASN A 1 93 ? 4.096 0.794 2.576 1.00 86.00 93 ASN A CA 1
ATOM 697 C C . ASN A 1 93 ? 3.427 1.460 1.358 1.00 86.00 93 ASN A C 1
ATOM 699 O O . ASN A 1 93 ? 3.741 1.105 0.228 1.00 86.00 93 ASN A O 1
ATOM 703 N N . THR A 1 94 ? 2.529 2.422 1.582 1.00 86.75 94 THR A N 1
ATOM 704 C CA . THR A 1 94 ? 1.718 3.036 0.517 1.00 86.75 94 THR A CA 1
ATOM 705 C C . THR A 1 94 ? 2.476 4.145 -0.209 1.00 86.75 94 THR A C 1
ATOM 707 O O . THR A 1 94 ? 2.428 4.206 -1.432 1.00 86.75 94 THR A O 1
ATOM 710 N N . ALA A 1 95 ? 3.178 5.012 0.530 1.00 87.88 95 ALA A N 1
ATOM 711 C CA . ALA A 1 95 ? 3.871 6.172 -0.028 1.00 87.88 95 ALA A CA 1
ATOM 712 C C . ALA A 1 95 ? 5.378 5.945 -0.144 1.00 87.88 95 ALA A C 1
ATOM 714 O O . ALA A 1 95 ? 5.933 5.979 -1.237 1.00 87.88 95 ALA A O 1
ATOM 715 N N . ILE A 1 96 ? 6.047 5.704 0.984 1.00 88.81 96 ILE A N 1
ATOM 716 C CA . ILE A 1 96 ? 7.514 5.748 1.039 1.00 88.81 96 ILE A CA 1
ATOM 717 C C . ILE A 1 96 ? 8.137 4.590 0.261 1.00 88.81 96 ILE A C 1
ATOM 719 O O . ILE A 1 96 ? 9.012 4.799 -0.571 1.00 88.81 96 ILE A O 1
ATOM 723 N N . LEU A 1 97 ? 7.649 3.370 0.478 1.00 86.00 97 LEU A N 1
ATOM 724 C CA . LEU A 1 97 ? 8.140 2.183 -0.206 1.00 86.00 97 LEU A CA 1
ATOM 725 C C . LEU A 1 97 ? 7.871 2.262 -1.709 1.00 86.00 97 LEU A C 1
ATOM 727 O O . LEU A 1 97 ? 8.758 1.931 -2.483 1.00 86.00 97 LEU A O 1
ATOM 731 N N . ALA A 1 98 ? 6.690 2.738 -2.118 1.00 87.00 98 ALA A N 1
ATOM 732 C CA . ALA A 1 98 ? 6.352 2.912 -3.528 1.00 87.00 98 ALA A CA 1
ATOM 733 C C . ALA A 1 98 ? 7.322 3.871 -4.239 1.00 87.00 98 ALA A C 1
ATOM 735 O O . ALA A 1 98 ? 7.689 3.616 -5.382 1.00 87.00 98 ALA A O 1
ATOM 736 N N . VAL A 1 99 ? 7.793 4.922 -3.562 1.00 88.31 99 VAL A N 1
ATOM 737 C CA . VAL A 1 99 ? 8.865 5.779 -4.088 1.00 88.31 99 VAL A CA 1
ATOM 738 C C . VAL A 1 99 ? 10.191 5.018 -4.116 1.00 88.31 99 VAL A C 1
ATOM 740 O O . VAL A 1 99 ? 10.764 4.855 -5.187 1.00 88.31 99 VAL A O 1
ATOM 743 N N . ILE A 1 100 ? 10.635 4.475 -2.976 1.00 85.44 100 ILE A N 1
ATOM 744 C CA . ILE A 1 100 ? 11.956 3.838 -2.829 1.00 85.44 100 ILE A CA 1
ATOM 745 C C . ILE A 1 100 ? 12.185 2.723 -3.853 1.00 85.44 100 ILE A C 1
ATOM 747 O O . ILE A 1 100 ? 13.241 2.688 -4.473 1.00 85.44 100 ILE A O 1
A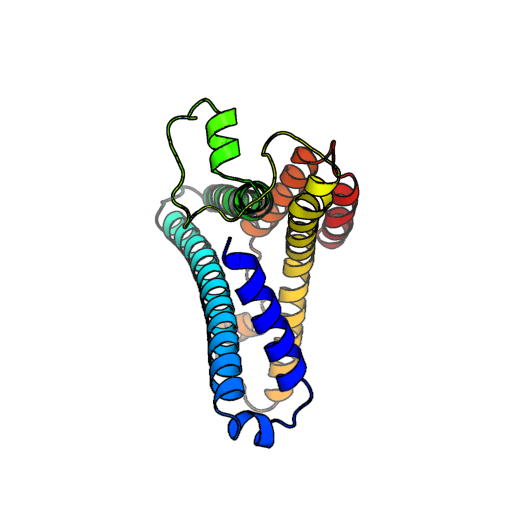TOM 751 N N . ILE A 1 101 ? 11.216 1.826 -4.059 1.00 85.88 101 ILE A N 1
ATOM 752 C CA . ILE A 1 101 ? 11.391 0.692 -4.985 1.00 85.88 101 ILE A CA 1
ATOM 753 C C . ILE A 1 101 ? 11.509 1.135 -6.446 1.00 85.88 101 ILE A C 1
ATOM 755 O O . ILE A 1 101 ? 12.071 0.412 -7.262 1.00 85.88 101 ILE A O 1
ATOM 759 N N . ASN A 1 102 ? 10.958 2.303 -6.780 1.00 87.25 102 ASN A N 1
ATOM 760 C CA . ASN A 1 102 ? 10.987 2.847 -8.131 1.00 87.25 102 ASN A CA 1
ATOM 761 C C . ASN A 1 102 ? 12.142 3.847 -8.331 1.00 87.25 102 ASN A C 1
ATOM 763 O O . ASN A 1 102 ? 12.458 4.207 -9.470 1.00 87.25 102 ASN A O 1
ATOM 767 N N . THR A 1 103 ? 12.815 4.262 -7.257 1.00 87.88 103 THR A N 1
ATOM 768 C CA . THR A 1 103 ? 13.968 5.163 -7.300 1.00 87.88 103 THR A CA 1
ATOM 769 C C . THR A 1 103 ? 15.273 4.411 -7.569 1.00 87.88 103 THR A C 1
ATOM 771 O O . THR A 1 103 ? 15.524 3.333 -7.034 1.00 87.88 103 THR A O 1
ATOM 774 N N . ASP A 1 104 ? 16.127 5.002 -8.400 1.00 88.56 104 ASP A N 1
ATOM 775 C CA . ASP A 1 104 ? 17.508 4.562 -8.582 1.00 88.56 104 ASP A CA 1
ATOM 776 C C . ASP A 1 104 ? 18.323 4.898 -7.323 1.00 88.56 104 ASP A C 1
ATOM 778 O O . ASP A 1 104 ? 18.576 6.065 -7.010 1.00 88.56 104 ASP A O 1
ATOM 782 N N . VAL A 1 105 ? 18.716 3.857 -6.586 1.00 84.44 105 VAL A N 1
ATOM 783 C CA . VAL A 1 105 ? 19.386 3.975 -5.284 1.00 84.44 105 VAL A CA 1
ATOM 784 C C . VAL A 1 105 ? 20.748 4.663 -5.401 1.00 84.44 105 VAL A C 1
ATOM 786 O O . VAL A 1 105 ? 21.090 5.464 -4.535 1.00 84.44 105 VAL A O 1
ATOM 789 N N . ASN A 1 106 ? 21.510 4.424 -6.472 1.00 85.06 106 ASN A N 1
ATOM 790 C CA . ASN A 1 106 ? 22.823 5.055 -6.645 1.00 85.06 106 ASN A CA 1
ATOM 791 C C . ASN A 1 106 ? 22.682 6.552 -6.898 1.00 85.06 106 ASN A C 1
ATOM 793 O O . ASN A 1 106 ? 23.404 7.358 -6.312 1.00 85.06 106 ASN A O 1
ATOM 797 N N . ARG A 1 107 ? 21.718 6.936 -7.743 1.00 82.81 107 ARG A N 1
ATOM 798 C CA . ARG A 1 107 ? 21.413 8.352 -7.981 1.00 82.81 107 ARG A CA 1
ATOM 799 C C . ARG A 1 107 ? 20.910 9.033 -6.716 1.00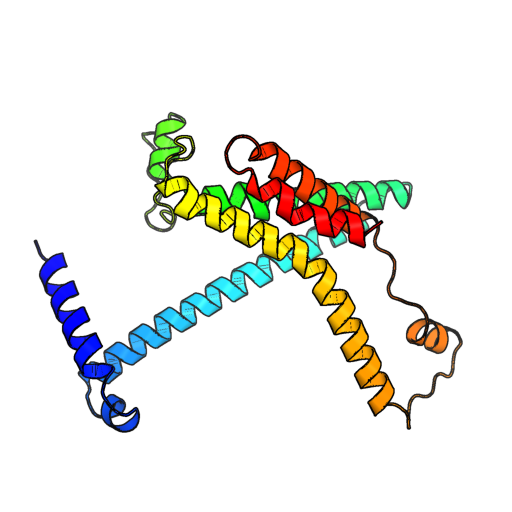 82.81 107 ARG A C 1
ATOM 801 O O . ARG A 1 107 ? 21.329 10.150 -6.433 1.00 82.81 107 ARG A O 1
ATOM 808 N N . ALA A 1 108 ? 20.073 8.357 -5.933 1.00 83.19 108 ALA A N 1
ATOM 809 C CA . ALA A 1 108 ? 19.608 8.884 -4.655 1.00 83.19 108 ALA A CA 1
ATOM 810 C C . ALA A 1 108 ? 20.766 9.095 -3.662 1.00 83.19 108 ALA A C 1
ATOM 812 O O . ALA A 1 108 ? 20.832 10.145 -3.028 1.00 83.19 108 ALA A O 1
ATOM 813 N N . LEU A 1 109 ? 21.706 8.148 -3.553 1.00 83.94 109 LEU A N 1
ATOM 814 C CA . LEU A 1 109 ? 22.889 8.286 -2.692 1.00 83.94 109 LEU A CA 1
ATOM 815 C C . LEU A 1 109 ? 23.792 9.445 -3.134 1.00 83.94 109 LEU A C 1
ATOM 817 O O . LEU A 1 109 ? 24.246 10.216 -2.290 1.00 83.94 109 LEU A O 1
ATOM 821 N N . GLN A 1 110 ? 23.985 9.628 -4.443 1.00 84.69 110 GLN A N 1
ATOM 822 C CA . GLN A 1 110 ? 24.710 10.778 -4.992 1.00 84.69 110 GLN A CA 1
ATOM 823 C C . GLN A 1 110 ? 24.020 12.109 -4.664 1.00 84.69 110 GLN A C 1
ATOM 825 O O . GLN A 1 110 ? 24.683 13.049 -4.236 1.00 84.69 110 GLN A O 1
ATOM 830 N N . GLU A 1 111 ? 22.694 12.187 -4.803 1.00 81.19 111 GLU A N 1
ATOM 831 C CA . GLU A 1 111 ? 21.906 13.390 -4.491 1.00 81.19 111 GLU A CA 1
ATOM 832 C C . GLU A 1 111 ? 21.915 13.733 -2.984 1.00 81.19 111 GLU A C 1
ATOM 834 O O . GLU A 1 111 ? 21.773 14.899 -2.623 1.00 81.19 111 GLU A O 1
ATOM 839 N N . VAL A 1 112 ? 22.122 12.745 -2.105 1.00 81.19 112 VAL A N 1
ATOM 840 C CA . VAL A 1 112 ? 22.221 12.915 -0.639 1.00 81.19 112 VAL A CA 1
ATOM 841 C C . VAL A 1 112 ? 23.666 13.187 -0.171 1.00 81.19 112 VAL A C 1
ATOM 843 O O . VAL A 1 112 ? 23.896 13.461 1.005 1.00 81.19 112 VAL A O 1
ATOM 846 N N . GLY A 1 113 ? 24.651 13.174 -1.077 1.00 81.06 113 GLY A N 1
ATOM 847 C CA . GLY A 1 113 ? 26.059 13.462 -0.765 1.00 81.06 113 GLY A CA 1
ATOM 848 C C . GLY A 1 113 ? 26.894 12.243 -0.353 1.00 81.06 113 GLY A C 1
ATOM 849 O O . GLY A 1 113 ? 28.010 12.404 0.127 1.00 81.06 113 GLY A O 1
ATOM 850 N N . LEU A 1 114 ? 26.384 11.026 -0.567 1.00 82.56 114 LEU A N 1
ATOM 851 C CA . LEU A 1 114 ? 27.077 9.748 -0.345 1.00 82.56 114 LEU A CA 1
ATOM 852 C C . LEU A 1 114 ? 27.523 9.123 -1.678 1.00 82.56 114 LEU A C 1
ATOM 854 O O . LEU A 1 114 ? 27.329 7.933 -1.916 1.00 82.56 114 LEU A O 1
ATOM 858 N N . GLY A 1 115 ? 28.095 9.934 -2.573 1.00 74.25 115 GLY A N 1
ATOM 859 C CA . GLY A 1 115 ? 28.452 9.514 -3.935 1.00 74.25 115 GLY A CA 1
ATOM 860 C C . GLY A 1 115 ? 29.528 8.424 -4.022 1.00 74.25 115 GLY A C 1
ATOM 861 O O . GLY A 1 115 ? 29.591 7.723 -5.031 1.00 74.25 115 GLY A O 1
ATOM 862 N N . ASP A 1 116 ? 30.319 8.246 -2.961 1.00 79.44 116 ASP A N 1
ATOM 863 C CA . ASP A 1 116 ? 31.367 7.220 -2.873 1.00 79.44 116 ASP A CA 1
ATOM 864 C C . ASP A 1 116 ? 30.819 5.828 -2.512 1.00 79.44 116 ASP A C 1
ATOM 866 O O . ASP A 1 116 ? 31.519 4.823 -2.641 1.00 79.44 116 ASP A O 1
ATOM 870 N N . VAL A 1 117 ? 29.560 5.743 -2.067 1.00 79.69 117 VAL A N 1
ATOM 871 C CA . VAL A 1 117 ? 28.911 4.482 -1.695 1.00 79.69 117 VAL A CA 1
ATOM 872 C C . VAL A 1 117 ? 28.071 3.986 -2.865 1.00 79.69 117 VAL A C 1
ATOM 874 O O . VAL A 1 117 ? 27.022 4.544 -3.181 1.00 79.69 117 VAL A O 1
ATOM 877 N N . GLN A 1 118 ? 28.517 2.903 -3.496 1.00 79.44 118 GLN A N 1
ATOM 878 C CA . GLN A 1 118 ? 27.762 2.232 -4.553 1.00 79.44 118 GLN A CA 1
ATOM 879 C C . GLN A 1 118 ? 26.881 1.141 -3.955 1.00 79.44 118 GLN A C 1
ATOM 881 O O . GLN A 1 118 ? 27.341 0.255 -3.232 1.00 79.44 118 GLN A O 1
ATOM 886 N N . ALA A 1 119 ? 25.593 1.213 -4.265 1.00 78.25 119 ALA A N 1
ATOM 887 C CA . ALA A 1 119 ? 24.636 0.200 -3.882 1.00 78.25 119 ALA A CA 1
ATOM 888 C C . ALA A 1 119 ? 24.899 -1.081 -4.698 1.00 78.25 119 ALA A C 1
ATOM 890 O O . ALA A 1 119 ? 25.019 -0.994 -5.928 1.00 78.25 119 ALA A O 1
ATOM 891 N N . PRO A 1 120 ? 24.969 -2.268 -4.063 1.00 80.56 120 PRO A N 1
ATOM 892 C CA . PRO A 1 120 ? 25.141 -3.522 -4.789 1.00 80.56 120 PRO A CA 1
ATOM 893 C C . PRO A 1 120 ? 24.062 -3.684 -5.866 1.00 80.56 120 PRO A C 1
ATOM 895 O O . PRO A 1 120 ? 22.913 -3.294 -5.656 1.00 80.56 120 PRO A O 1
ATOM 898 N N . GLU A 1 121 ? 24.408 -4.286 -7.008 1.00 76.00 121 GLU A N 1
ATOM 899 C CA . GLU A 1 121 ? 23.478 -4.474 -8.142 1.00 76.00 121 GLU A CA 1
ATOM 900 C C . GLU A 1 121 ? 22.166 -5.152 -7.718 1.00 76.00 121 GLU A C 1
ATOM 902 O O . GLU A 1 121 ? 21.096 -4.832 -8.227 1.00 76.00 121 GLU A O 1
ATOM 907 N N . ALA A 1 122 ? 22.233 -6.011 -6.696 1.00 71.12 122 ALA A N 1
ATOM 908 C CA . ALA A 1 122 ? 21.087 -6.698 -6.113 1.00 71.12 122 ALA A CA 1
ATOM 909 C C . ALA A 1 122 ? 19.996 -5.775 -5.536 1.00 71.12 122 ALA A C 1
ATOM 911 O O . ALA A 1 122 ? 18.886 -6.255 -5.332 1.00 71.12 122 ALA A O 1
ATOM 912 N N . ILE A 1 123 ? 20.282 -4.499 -5.244 1.00 72.06 123 ILE A N 1
ATOM 913 C CA . ILE A 1 123 ? 19.292 -3.531 -4.734 1.00 72.06 123 ILE A CA 1
ATOM 914 C C . ILE A 1 123 ? 18.955 -2.408 -5.728 1.00 72.06 123 ILE A C 1
ATOM 916 O O . ILE A 1 123 ? 18.251 -1.458 -5.382 1.00 72.06 123 ILE A O 1
ATOM 920 N N . GLN A 1 124 ? 19.424 -2.514 -6.973 1.00 76.69 124 GLN A N 1
ATOM 921 C CA . GLN A 1 124 ? 19.152 -1.548 -8.038 1.00 76.69 124 GLN A CA 1
ATOM 922 C C . GLN A 1 124 ? 17.853 -1.909 -8.774 1.00 76.69 124 GLN A C 1
ATOM 924 O O . GLN A 1 124 ? 17.864 -2.484 -9.859 1.00 76.69 124 GLN A O 1
ATOM 929 N N . PHE A 1 125 ? 16.708 -1.593 -8.163 1.00 75.06 125 PHE A N 1
ATOM 930 C CA . PHE A 1 125 ? 15.389 -1.920 -8.729 1.00 75.06 125 PHE A CA 1
ATOM 931 C C . PHE A 1 125 ? 14.761 -0.769 -9.527 1.00 75.06 125 PHE A C 1
ATOM 933 O O . PHE A 1 125 ? 14.053 -1.000 -10.508 1.00 75.06 125 PHE A O 1
ATOM 940 N N . GLY A 1 126 ? 15.013 0.472 -9.107 1.00 81.62 126 GLY A N 1
ATOM 941 C CA . GLY A 1 126 ? 14.376 1.660 -9.660 1.00 81.62 126 GLY A CA 1
ATOM 942 C C . GLY A 1 126 ? 15.214 2.392 -10.705 1.00 81.62 126 GLY A C 1
ATOM 943 O O . GLY A 1 126 ? 16.425 2.217 -10.803 1.00 81.62 126 GLY A O 1
ATOM 944 N N . ARG A 1 127 ? 14.549 3.234 -11.503 1.00 85.38 127 ARG A N 1
ATOM 945 C CA . ARG A 1 127 ? 15.170 4.017 -12.594 1.00 85.38 127 ARG A CA 1
ATOM 946 C C . ARG A 1 127 ? 14.935 5.522 -12.470 1.00 85.38 127 ARG A C 1
ATOM 948 O O . ARG A 1 127 ? 15.513 6.308 -13.225 1.00 85.38 127 ARG A O 1
ATOM 955 N N . PHE A 1 128 ? 14.066 5.929 -11.549 1.00 89.00 128 PHE A N 1
ATOM 956 C CA . PHE A 1 128 ? 13.632 7.314 -11.401 1.00 89.00 128 PHE A CA 1
ATOM 957 C C . PHE A 1 128 ? 14.458 8.050 -10.337 1.00 89.00 128 PHE A C 1
ATOM 959 O O . PHE A 1 128 ? 15.023 7.430 -9.442 1.00 89.00 128 PHE A O 1
ATOM 966 N N . SER A 1 129 ? 14.547 9.379 -10.439 1.00 85.81 129 SER A N 1
ATOM 967 C CA . SER A 1 129 ? 15.182 10.221 -9.409 1.00 85.81 129 SER A CA 1
ATOM 968 C C . SER A 1 129 ? 14.226 10.438 -8.232 1.00 85.81 129 SER A C 1
ATOM 970 O O . SER A 1 129 ? 13.005 10.349 -8.390 1.00 85.81 129 SER A O 1
ATOM 972 N N . LEU A 1 130 ? 14.787 10.712 -7.054 1.00 82.75 130 LEU A N 1
ATOM 973 C CA . LEU A 1 130 ? 14.022 10.937 -5.831 1.00 82.75 130 LEU A CA 1
ATOM 974 C C . LEU A 1 130 ? 13.337 12.313 -5.829 1.00 82.75 130 LEU A C 1
ATOM 976 O O . LEU A 1 130 ? 12.195 12.425 -5.392 1.00 82.75 130 LEU A O 1
ATOM 980 N N . TRP A 1 131 ? 14.015 13.342 -6.348 1.00 81.25 131 TRP A N 1
ATOM 981 C CA . TRP A 1 131 ? 13.581 14.744 -6.235 1.00 81.25 131 TRP A CA 1
ATOM 982 C C . TRP A 1 131 ? 13.121 15.368 -7.561 1.00 81.25 131 TRP A C 1
ATOM 984 O O . TRP A 1 131 ? 12.564 16.466 -7.567 1.00 81.25 131 TRP A O 1
ATOM 994 N N . LYS A 1 132 ? 13.353 14.702 -8.702 1.00 85.38 132 LYS A N 1
ATOM 995 C CA . LYS A 1 132 ? 13.007 15.230 -10.034 1.00 85.38 132 LYS A CA 1
ATOM 996 C C . LYS A 1 132 ? 11.674 14.676 -10.536 1.00 85.38 132 LYS A C 1
ATOM 998 O O . LYS A 1 132 ? 11.620 13.612 -11.155 1.00 85.38 132 LYS A O 1
ATOM 1003 N N . PHE A 1 133 ? 10.616 15.457 -10.336 1.00 87.56 133 PHE A N 1
ATOM 1004 C CA . PHE A 1 133 ? 9.281 15.177 -10.864 1.00 87.56 133 PHE A CA 1
ATOM 1005 C C . PHE A 1 133 ? 9.219 15.481 -12.366 1.00 87.56 133 PHE A C 1
ATOM 1007 O O . PHE A 1 133 ? 9.056 16.621 -12.792 1.00 87.56 133 PHE A O 1
ATOM 1014 N N . THR A 1 134 ? 9.393 14.444 -13.180 1.00 91.19 134 THR A N 1
ATOM 1015 C CA . THR A 1 134 ? 9.252 14.491 -14.645 1.00 91.19 134 THR A CA 1
ATOM 1016 C C . THR A 1 134 ? 8.000 13.727 -15.071 1.00 91.19 134 THR A C 1
ATOM 1018 O O . THR A 1 134 ? 7.467 12.950 -14.283 1.00 91.19 134 THR A O 1
ATOM 1021 N N . SER A 1 135 ? 7.549 13.878 -16.321 1.00 91.00 135 SER A N 1
ATOM 1022 C CA . SER A 1 135 ? 6.420 13.080 -16.838 1.00 91.00 135 SER A CA 1
ATOM 1023 C C . SER A 1 135 ? 6.634 11.577 -16.617 1.00 91.00 135 SER A C 1
ATOM 1025 O O . SER A 1 135 ? 5.774 10.905 -16.060 1.00 91.00 135 SER A O 1
ATOM 1027 N N . ALA A 1 136 ? 7.839 11.080 -16.919 1.00 89.44 136 ALA A N 1
ATOM 1028 C CA . ALA A 1 136 ? 8.192 9.676 -16.726 1.00 89.44 136 ALA A CA 1
ATOM 1029 C C . ALA A 1 136 ? 8.145 9.236 -15.248 1.00 89.44 136 ALA A C 1
ATOM 1031 O O . ALA A 1 136 ? 7.836 8.083 -14.955 1.00 89.44 136 ALA A O 1
ATOM 1032 N N . TRP A 1 137 ? 8.427 10.147 -14.307 1.00 91.94 137 TRP A N 1
ATOM 1033 C CA . TRP A 1 137 ? 8.299 9.867 -12.874 1.00 91.94 137 TRP A CA 1
ATOM 1034 C C . TRP A 1 137 ? 6.838 9.622 -12.490 1.00 91.94 137 TRP A C 1
ATOM 1036 O O . TRP A 1 137 ? 6.555 8.691 -11.739 1.00 91.94 137 TRP A O 1
ATOM 1046 N N . TYR A 1 138 ? 5.907 10.419 -13.021 1.00 91.50 138 TYR A N 1
ATOM 1047 C CA . TYR A 1 138 ? 4.478 10.217 -12.778 1.00 91.50 138 TYR A CA 1
ATOM 1048 C C . TYR A 1 138 ? 3.970 8.925 -13.423 1.00 91.50 138 TYR A C 1
ATOM 1050 O O . TYR A 1 138 ? 3.223 8.195 -12.775 1.00 91.50 138 TYR A O 1
ATOM 1058 N N . ASP A 1 139 ? 4.442 8.589 -14.626 1.00 89.62 139 ASP A N 1
ATOM 1059 C CA . ASP A 1 139 ? 4.072 7.342 -15.306 1.00 89.62 139 ASP A CA 1
ATOM 1060 C C . ASP A 1 139 ? 4.531 6.099 -14.530 1.00 89.62 139 ASP A C 1
ATOM 1062 O O . ASP A 1 139 ? 3.797 5.114 -14.447 1.00 89.62 139 ASP A O 1
ATOM 1066 N N . GLY A 1 140 ? 5.719 6.142 -13.920 1.00 88.00 140 GLY A N 1
ATOM 1067 C CA . GLY A 1 140 ? 6.242 5.054 -13.093 1.00 88.00 140 GLY A CA 1
ATOM 1068 C C . GLY A 1 140 ? 5.783 5.119 -11.635 1.00 88.00 140 GLY A C 1
ATOM 1069 O O . GLY A 1 140 ? 4.948 4.335 -11.181 1.00 88.00 140 GLY A O 1
ATOM 1070 N N . VAL A 1 141 ? 6.359 6.053 -10.877 1.00 90.81 141 VAL A N 1
ATOM 1071 C CA . VAL A 1 141 ? 6.166 6.185 -9.425 1.00 90.81 141 VAL A CA 1
ATOM 1072 C C . VAL A 1 141 ? 4.754 6.661 -9.095 1.00 90.81 141 VAL A C 1
ATOM 1074 O O . VAL A 1 141 ? 4.112 6.116 -8.196 1.00 90.81 141 VAL A O 1
ATOM 1077 N N . GLY A 1 142 ? 4.254 7.653 -9.834 1.00 91.00 142 GLY A N 1
ATOM 1078 C CA . GLY A 1 142 ? 2.914 8.203 -9.631 1.00 91.00 142 GLY A CA 1
ATOM 1079 C C . GLY A 1 142 ? 1.823 7.153 -9.838 1.00 91.00 142 GLY A C 1
ATOM 1080 O O . GLY A 1 142 ? 0.971 6.976 -8.967 1.00 91.00 142 GLY A O 1
ATOM 1081 N N . THR A 1 143 ? 1.896 6.380 -10.925 1.00 90.38 143 THR A N 1
ATOM 1082 C CA . THR A 1 143 ? 0.994 5.247 -11.185 1.00 90.38 143 THR A CA 1
ATOM 1083 C C . THR A 1 143 ? 1.075 4.193 -10.086 1.00 90.38 143 THR A C 1
ATOM 1085 O O . THR A 1 143 ? 0.037 3.714 -9.629 1.00 90.38 143 THR A O 1
ATOM 1088 N N . ALA A 1 144 ? 2.280 3.856 -9.609 1.00 89.88 144 ALA A N 1
ATOM 1089 C CA . ALA A 1 144 ? 2.444 2.912 -8.507 1.00 89.88 144 ALA A CA 1
ATOM 1090 C C . ALA A 1 144 ? 1.745 3.405 -7.227 1.00 89.88 144 ALA A C 1
ATOM 1092 O O . ALA A 1 144 ? 1.003 2.641 -6.614 1.00 89.88 144 ALA A O 1
ATOM 1093 N N . ILE A 1 145 ? 1.917 4.680 -6.859 1.00 91.75 145 ILE A N 1
ATOM 1094 C CA . ILE A 1 145 ? 1.259 5.296 -5.693 1.00 91.75 145 ILE A CA 1
ATOM 1095 C C . ILE A 1 145 ? -0.265 5.353 -5.877 1.00 91.75 145 ILE A C 1
ATOM 1097 O O . ILE A 1 145 ? -1.017 5.032 -4.956 1.00 91.75 145 ILE A O 1
ATOM 1101 N N . LEU A 1 146 ? -0.749 5.741 -7.060 1.00 92.62 146 LEU A N 1
ATOM 1102 C CA . LEU A 1 146 ? -2.182 5.787 -7.364 1.00 92.62 146 LEU A CA 1
ATOM 1103 C C . LEU A 1 146 ? -2.817 4.399 -7.252 1.00 92.62 146 LEU A C 1
ATOM 1105 O O . LEU A 1 146 ? -3.874 4.251 -6.636 1.00 92.62 146 LEU A O 1
ATOM 1109 N N . LEU A 1 147 ? -2.158 3.375 -7.797 1.00 90.56 147 LEU A N 1
ATOM 1110 C CA . LEU A 1 147 ? -2.636 1.999 -7.754 1.00 90.56 147 LEU A CA 1
ATOM 1111 C C . LEU A 1 147 ? -2.632 1.442 -6.325 1.00 90.56 147 LEU A C 1
ATOM 1113 O O . LEU A 1 147 ? -3.626 0.850 -5.898 1.00 90.56 147 LEU A O 1
ATOM 1117 N N . THR A 1 148 ? -1.555 1.648 -5.559 1.00 90.19 148 THR A N 1
ATOM 1118 C CA . THR A 1 148 ? -1.486 1.188 -4.161 1.00 90.19 148 THR A CA 1
ATOM 1119 C C . THR A 1 148 ? -2.535 1.882 -3.298 1.00 90.19 148 THR A C 1
ATOM 1121 O O . THR A 1 148 ? -3.204 1.220 -2.502 1.00 90.19 148 THR A O 1
ATOM 1124 N N . MET A 1 149 ? -2.753 3.184 -3.494 1.00 90.62 149 MET A N 1
ATOM 1125 C CA . MET A 1 149 ? -3.799 3.941 -2.812 1.00 90.62 149 MET A CA 1
ATOM 1126 C C . MET A 1 149 ? -5.200 3.439 -3.185 1.00 90.62 149 MET A C 1
ATOM 1128 O O . MET A 1 149 ? -6.010 3.189 -2.292 1.00 90.62 149 MET A O 1
ATOM 1132 N N . ALA A 1 150 ? -5.488 3.223 -4.472 1.00 90.62 150 ALA A N 1
ATOM 1133 C CA . ALA A 1 150 ? -6.774 2.692 -4.930 1.00 90.62 150 ALA A CA 1
ATOM 1134 C C . ALA A 1 150 ? -7.075 1.320 -4.303 1.00 90.62 150 ALA A C 1
ATOM 1136 O O . ALA A 1 150 ? -8.160 1.096 -3.760 1.00 90.62 150 ALA A O 1
ATOM 1137 N N . LEU A 1 151 ? -6.088 0.421 -4.279 1.00 88.75 151 LEU A N 1
ATOM 1138 C CA . LEU A 1 151 ? -6.210 -0.870 -3.605 1.00 88.75 151 LEU A CA 1
ATOM 1139 C C . LEU A 1 151 ? -6.430 -0.706 -2.096 1.00 88.75 151 LEU A C 1
ATOM 1141 O O . LEU A 1 151 ? -7.284 -1.391 -1.525 1.00 88.75 151 LEU A O 1
ATOM 1145 N N . ALA A 1 152 ? -5.711 0.207 -1.440 1.00 87.81 152 ALA A N 1
ATOM 1146 C CA . ALA A 1 152 ? -5.861 0.475 -0.010 1.00 87.81 152 ALA A CA 1
ATOM 1147 C C . ALA A 1 152 ? -7.253 1.023 0.354 1.00 87.81 152 ALA A C 1
ATOM 1149 O O . ALA A 1 152 ? -7.754 0.733 1.443 1.00 87.81 152 ALA A O 1
ATOM 1150 N N . VAL A 1 153 ? -7.879 1.782 -0.548 1.00 90.19 153 VAL A N 1
ATOM 1151 C CA . VAL A 1 153 ? -9.245 2.318 -0.433 1.00 90.19 153 VAL A CA 1
ATOM 1152 C C . VAL A 1 153 ? -10.290 1.214 -0.628 1.00 90.19 153 VAL A C 1
ATOM 1154 O O . VAL A 1 153 ? -11.206 1.087 0.179 1.00 90.19 153 VAL A O 1
ATOM 1157 N N . VAL A 1 154 ? -10.139 0.360 -1.643 1.00 87.94 154 VAL A N 1
ATOM 1158 C CA . VAL A 1 154 ? -11.135 -0.670 -2.001 1.00 87.94 154 VAL A CA 1
ATOM 1159 C C . VAL A 1 154 ? -11.096 -1.894 -1.069 1.00 87.94 154 VAL A C 1
ATOM 1161 O O . VAL A 1 154 ? -12.136 -2.430 -0.675 1.00 87.94 154 VAL A O 1
ATOM 1164 N N . THR A 1 155 ? -9.904 -2.335 -0.662 1.00 87.12 155 THR A N 1
ATOM 1165 C CA . THR A 1 155 ? -9.691 -3.528 0.184 1.00 87.12 155 THR A CA 1
ATOM 1166 C C . THR A 1 155 ? -10.550 -3.584 1.461 1.00 87.12 155 THR A C 1
ATOM 1168 O O . THR A 1 155 ? -11.147 -4.637 1.726 1.00 87.12 155 THR A O 1
ATOM 1171 N N . PRO A 1 156 ? -10.647 -2.522 2.292 1.00 85.44 156 PRO A N 1
ATOM 1172 C CA . PRO A 1 156 ? -11.438 -2.570 3.519 1.00 85.44 156 PRO A CA 1
ATOM 1173 C C . PRO A 1 156 ? -12.942 -2.739 3.285 1.00 85.44 156 PRO A C 1
ATOM 1175 O O . PRO A 1 156 ? -13.619 -3.146 4.227 1.00 85.44 156 PRO A O 1
ATOM 1178 N N . HIS A 1 157 ? -13.444 -2.482 2.075 1.00 85.38 157 HIS A N 1
ATOM 1179 C CA . HIS A 1 157 ? -14.849 -2.673 1.702 1.00 85.38 157 HIS A CA 1
ATOM 1180 C C . HIS A 1 157 ? -15.105 -4.076 1.146 1.00 85.38 157 HIS A C 1
ATOM 1182 O O . HIS A 1 157 ? -16.084 -4.724 1.516 1.00 85.38 157 HIS A O 1
ATOM 1188 N N . LEU A 1 158 ? -14.177 -4.611 0.346 1.00 83.81 158 LEU A N 1
ATOM 1189 C CA . LEU A 1 158 ? -14.283 -5.969 -0.204 1.00 83.81 158 LEU A CA 1
ATOM 1190 C C . LEU A 1 158 ? -14.258 -7.056 0.882 1.00 83.81 158 LEU A C 1
ATOM 1192 O O . LEU A 1 158 ? -14.999 -8.040 0.806 1.00 83.81 158 LEU A O 1
ATOM 1196 N N . PHE A 1 159 ? -13.426 -6.906 1.917 1.00 82.75 159 PHE A N 1
ATOM 1197 C CA . PHE A 1 159 ? -13.252 -7.957 2.927 1.00 82.75 159 PHE A CA 1
ATOM 1198 C C . PHE A 1 159 ? -14.509 -8.204 3.795 1.00 82.75 159 PHE A C 1
ATOM 1200 O O . PHE A 1 159 ? -14.883 -9.362 3.998 1.00 82.75 159 PHE A O 1
ATOM 1207 N N . PRO A 1 160 ? -15.217 -7.178 4.307 1.00 83.12 160 PRO A N 1
ATOM 1208 C CA . PRO A 1 160 ? -16.508 -7.365 4.964 1.00 83.12 160 PRO A CA 1
ATOM 1209 C C . PRO A 1 160 ? -17.571 -7.959 4.039 1.00 83.12 160 PRO A C 1
ATOM 1211 O O . PRO A 1 160 ? -18.267 -8.875 4.470 1.00 83.12 160 PRO A O 1
ATOM 1214 N N . ILE A 1 161 ? -17.667 -7.497 2.785 1.00 85.12 161 ILE A N 1
ATOM 1215 C CA . ILE A 1 161 ? -18.660 -7.986 1.812 1.00 85.12 161 ILE A CA 1
ATOM 1216 C C . ILE A 1 161 ? -18.458 -9.479 1.555 1.00 85.12 161 ILE A C 1
ATOM 1218 O O . ILE A 1 161 ? -19.382 -10.273 1.728 1.00 85.12 161 ILE A O 1
ATOM 1222 N N . THR A 1 162 ? -17.229 -9.888 1.240 1.00 84.69 162 THR A N 1
ATOM 1223 C CA . THR A 1 162 ? -16.888 -11.300 1.013 1.00 84.69 162 THR A CA 1
ATOM 1224 C C . THR A 1 162 ? -17.099 -12.146 2.267 1.00 84.69 162 THR A C 1
ATOM 1226 O O . THR A 1 162 ? -17.634 -13.250 2.182 1.00 84.69 162 THR A O 1
ATOM 1229 N N . ARG A 1 163 ? -16.775 -11.633 3.461 1.00 83.25 163 ARG A N 1
ATOM 1230 C CA . ARG A 1 163 ? -17.026 -12.341 4.726 1.00 83.25 163 ARG A CA 1
ATOM 1231 C C . ARG A 1 163 ? -18.515 -12.474 5.039 1.00 83.25 163 ARG A C 1
ATOM 1233 O O . ARG A 1 163 ? -18.921 -13.510 5.566 1.00 83.25 163 ARG A O 1
ATOM 1240 N N . CYS A 1 164 ? -19.320 -11.456 4.752 1.00 82.25 164 CYS A N 1
ATOM 1241 C CA . CYS A 1 164 ? -20.775 -11.507 4.877 1.00 82.25 164 CYS A CA 1
ATOM 1242 C C . CYS A 1 164 ? -21.365 -12.512 3.887 1.00 82.25 164 CYS A C 1
ATOM 1244 O O . CYS A 1 164 ? -22.117 -13.382 4.318 1.00 82.25 164 CYS A O 1
ATOM 1246 N N . GLY A 1 165 ? -20.945 -12.476 2.620 1.00 84.88 165 GLY A N 1
ATOM 1247 C CA . GLY A 1 165 ? -21.330 -13.449 1.597 1.00 84.88 165 GLY A CA 1
ATOM 1248 C C . GLY A 1 165 ? -20.960 -14.880 1.987 1.00 84.88 165 GLY A C 1
ATOM 1249 O O . GLY A 1 165 ? -21.821 -15.753 2.016 1.00 84.88 165 GLY A O 1
ATOM 1250 N N . PHE A 1 166 ? -19.719 -15.118 2.421 1.00 85.44 166 PHE A N 1
ATOM 1251 C CA . PHE A 1 166 ? -19.261 -16.433 2.880 1.00 85.44 166 PHE A CA 1
ATOM 1252 C C . PHE A 1 166 ? -20.026 -16.924 4.115 1.00 85.44 166 PHE A C 1
ATOM 1254 O O . PHE A 1 166 ? -20.373 -18.099 4.219 1.00 85.44 166 PHE A O 1
ATOM 1261 N N . ARG A 1 167 ? -20.329 -16.036 5.070 1.00 80.69 167 ARG A N 1
ATOM 1262 C CA . ARG A 1 167 ? -21.150 -16.381 6.241 1.00 80.69 167 ARG A CA 1
ATOM 1263 C C . ARG A 1 167 ? -22.598 -16.664 5.860 1.00 80.69 167 ARG A C 1
ATOM 1265 O O . ARG A 1 167 ? -23.170 -17.590 6.424 1.00 80.69 167 ARG A O 1
ATOM 1272 N N . ALA A 1 168 ? -23.183 -15.902 4.939 1.00 82.50 168 ALA A N 1
ATOM 1273 C CA . ALA A 1 168 ? -24.525 -16.143 4.421 1.00 82.50 168 ALA A CA 1
ATOM 1274 C C . ALA A 1 168 ? -24.588 -17.493 3.697 1.00 82.50 168 ALA A C 1
ATOM 1276 O O . ALA A 1 168 ? -25.444 -18.311 4.019 1.00 82.50 168 ALA A O 1
ATOM 1277 N N . PHE A 1 169 ? -23.610 -17.779 2.836 1.00 84.19 169 PHE A N 1
ATOM 1278 C CA . PHE A 1 169 ? -23.446 -19.063 2.158 1.00 84.19 169 PHE A CA 1
ATOM 1279 C C . PHE A 1 169 ? -23.296 -20.223 3.149 1.00 84.19 169 PHE A C 1
ATOM 1281 O O . PHE A 1 169 ? -24.034 -21.201 3.088 1.00 84.19 169 PHE A O 1
ATOM 1288 N N . LYS A 1 170 ? -22.418 -20.087 4.151 1.00 80.69 170 LYS A N 1
ATOM 1289 C CA . LYS A 1 170 ? -22.250 -21.102 5.200 1.00 80.69 170 LYS A CA 1
ATOM 1290 C C . LYS A 1 170 ? -23.520 -21.288 6.036 1.00 80.69 170 LYS A C 1
ATOM 1292 O O . LYS A 1 170 ? -23.812 -22.405 6.442 1.00 80.69 170 LYS A O 1
ATOM 1297 N N . ARG A 1 171 ? -24.284 -20.221 6.298 1.00 75.94 171 ARG A N 1
ATOM 1298 C CA . ARG A 1 171 ? -25.586 -20.293 6.986 1.00 75.94 171 ARG A CA 1
ATOM 1299 C C . ARG A 1 171 ? -26.649 -20.977 6.126 1.00 75.94 171 ARG A C 1
ATOM 1301 O O . ARG A 1 171 ? -27.449 -21.708 6.691 1.00 75.94 171 ARG A O 1
ATOM 1308 N N . LEU A 1 172 ? -26.642 -20.764 4.808 1.00 78.50 172 LEU A N 1
ATOM 1309 C CA . LEU A 1 172 ? -27.511 -21.452 3.848 1.00 78.50 172 LEU A CA 1
ATOM 1310 C C . LEU A 1 172 ? -27.200 -22.954 3.799 1.00 78.50 172 LEU A C 1
ATOM 1312 O O . LEU A 1 172 ? -28.122 -23.751 3.937 1.00 78.50 172 LEU A O 1
ATOM 1316 N N . LEU A 1 173 ? -25.919 -23.339 3.714 1.00 76.56 173 LEU A N 1
ATOM 1317 C CA . LEU A 1 173 ? -25.504 -24.750 3.746 1.00 76.56 173 LEU A CA 1
ATOM 1318 C C . LEU A 1 173 ? -25.748 -25.422 5.102 1.00 76.56 173 LEU A C 1
ATOM 1320 O O . LEU A 1 173 ? -26.068 -26.601 5.158 1.00 76.56 173 LEU A O 1
ATOM 1324 N N . ALA A 1 174 ? -25.594 -24.689 6.205 1.00 67.81 174 ALA A N 1
ATOM 1325 C CA . ALA A 1 174 ? -25.710 -25.237 7.554 1.00 67.81 174 ALA A CA 1
ATOM 1326 C C . ALA A 1 174 ? -27.119 -25.103 8.164 1.00 67.81 174 ALA A C 1
ATOM 1328 O O . ALA A 1 174 ? -27.260 -25.218 9.386 1.00 67.81 174 ALA A O 1
ATOM 1329 N N . ARG A 1 175 ? -28.156 -24.863 7.340 1.00 57.09 175 ARG A N 1
ATOM 1330 C CA . ARG A 1 175 ? -29.569 -24.788 7.769 1.00 57.09 175 ARG A CA 1
ATOM 1331 C C . ARG A 1 175 ? -30.063 -26.056 8.480 1.00 57.09 175 ARG A C 1
ATOM 1333 O O . ARG A 1 175 ? -31.058 -25.977 9.186 1.00 57.09 175 ARG A O 1
ATOM 1340 N N . THR A 1 176 ? -29.365 -27.182 8.350 1.00 52.19 176 THR A N 1
ATOM 1341 C CA . THR A 1 176 ? -29.798 -28.486 8.869 1.00 52.19 176 THR A CA 1
ATOM 1342 C C . THR A 1 176 ? -29.106 -28.950 10.160 1.00 52.19 176 THR A C 1
ATOM 1344 O O . THR A 1 176 ? -29.727 -29.697 10.905 1.00 52.19 176 THR A O 1
ATOM 1347 N N . CYS A 1 177 ? -27.883 -28.506 10.500 1.00 52.59 177 CYS A N 1
ATOM 1348 C CA . CYS A 1 177 ? -27.088 -29.168 11.561 1.00 52.59 177 CYS A CA 1
ATOM 1349 C C . CYS A 1 177 ? -26.116 -28.247 12.338 1.00 52.59 177 CYS A C 1
ATOM 1351 O O . CYS A 1 177 ? -24.908 -28.480 12.333 1.00 52.59 177 CYS A O 1
ATOM 1353 N N . LEU A 1 178 ? -26.579 -27.200 13.032 1.00 59.03 178 LEU A N 1
ATOM 1354 C CA . LEU A 1 178 ? -25.698 -26.430 13.935 1.00 59.03 178 LEU A CA 1
ATOM 1355 C C . LEU A 1 178 ? -26.282 -26.327 15.349 1.00 59.03 178 LEU A C 1
ATOM 1357 O O . LEU A 1 178 ? -27.035 -25.383 15.611 1.00 59.03 178 LEU A O 1
ATOM 1361 N N . PRO A 1 179 ? -25.917 -27.243 16.267 1.00 62.06 179 PRO A N 1
ATOM 1362 C CA . PRO A 1 179 ? -26.333 -27.163 17.660 1.00 62.06 179 PRO A CA 1
ATOM 1363 C C . PRO A 1 179 ? -25.624 -25.983 18.340 1.00 62.06 179 PRO A C 1
ATOM 1365 O O . PRO A 1 179 ? -24.425 -26.035 18.597 1.00 62.06 179 PRO A O 1
ATOM 1368 N N . ALA A 1 180 ? -26.355 -24.905 18.620 1.00 68.81 180 ALA A N 1
ATOM 1369 C CA . ALA A 1 180 ? -25.912 -23.866 19.546 1.00 68.81 180 ALA A CA 1
ATOM 1370 C C . ALA A 1 180 ? -26.457 -24.237 20.928 1.00 68.81 180 ALA A C 1
ATOM 1372 O O . ALA A 1 180 ? -27.648 -24.075 21.178 1.00 68.81 180 ALA A O 1
ATOM 1373 N N . LYS A 1 181 ? -25.609 -24.814 21.785 1.00 79.69 181 LYS A N 1
ATOM 1374 C CA . LYS A 1 181 ? -26.029 -25.325 23.101 1.00 79.69 181 LYS A CA 1
ATOM 1375 C C . LYS A 1 181 ? -25.890 -24.282 24.208 1.00 79.69 181 LYS A C 1
ATOM 1377 O O . LYS A 1 181 ? -26.510 -24.422 25.254 1.00 79.69 181 LYS A O 1
ATOM 1382 N N . THR A 1 182 ? -25.087 -23.243 23.980 1.00 84.69 182 THR A N 1
ATOM 1383 C CA . THR A 1 182 ? -24.809 -22.196 24.967 1.00 84.69 182 THR A CA 1
ATOM 1384 C C . THR A 1 182 ? -25.135 -20.803 24.427 1.00 84.69 182 THR A C 1
ATOM 1386 O O . THR A 1 182 ? -25.066 -20.552 23.220 1.00 84.69 182 THR A O 1
ATOM 1389 N N . GLN A 1 183 ? -25.416 -19.856 25.330 1.00 83.62 183 GLN A N 1
ATOM 1390 C CA . GLN A 1 183 ? -25.549 -18.436 24.976 1.00 83.62 183 GLN A CA 1
ATOM 1391 C C . GLN A 1 183 ? -24.269 -17.898 24.314 1.00 83.62 183 GLN A C 1
ATOM 1393 O O . GLN A 1 183 ? -24.339 -17.037 23.442 1.00 83.62 183 GLN A O 1
ATOM 1398 N N . GLY A 1 184 ? -23.0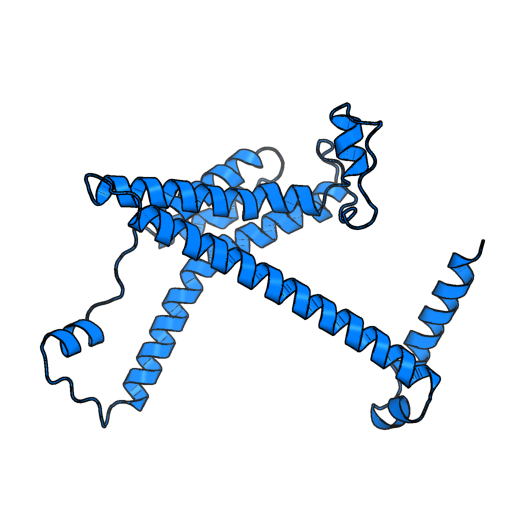99 -18.440 24.675 1.00 83.81 184 GLY A N 1
ATOM 1399 C CA . GLY A 1 184 ? -21.823 -18.127 24.030 1.00 83.81 184 GLY A CA 1
ATOM 1400 C C . GLY A 1 184 ? -21.787 -18.533 22.554 1.00 83.81 184 GLY A C 1
ATOM 1401 O O . GLY A 1 184 ? -21.356 -17.744 21.713 1.00 83.81 184 GLY A O 1
ATOM 1402 N N . ASP A 1 185 ? -22.304 -19.716 22.216 1.00 81.19 185 ASP A N 1
ATOM 1403 C CA . ASP A 1 185 ? -22.404 -20.185 20.827 1.00 81.19 185 ASP A CA 1
ATOM 1404 C C . ASP A 1 185 ? -23.395 -19.348 20.016 1.00 81.19 185 ASP A C 1
ATOM 1406 O O . ASP A 1 185 ? -23.132 -19.016 18.856 1.00 81.19 185 ASP A O 1
ATOM 1410 N N . LEU A 1 186 ? -24.511 -18.959 20.641 1.00 80.31 186 LEU A N 1
ATOM 1411 C CA . LEU A 1 186 ? -25.514 -18.088 20.036 1.00 80.31 186 LEU A CA 1
ATOM 1412 C C . LEU A 1 186 ? -24.923 -16.696 19.766 1.00 80.31 186 LEU A C 1
ATOM 1414 O O . LEU A 1 186 ? -24.949 -16.213 18.634 1.00 80.31 186 LEU A O 1
ATOM 1418 N N . ASN A 1 187 ? -24.271 -16.105 20.767 1.00 85.12 187 ASN A N 1
ATOM 1419 C CA . ASN A 1 187 ? -23.564 -14.835 20.657 1.00 85.12 187 ASN A CA 1
ATOM 1420 C C . ASN A 1 187 ? -22.482 -14.894 19.573 1.00 85.12 187 ASN A C 1
ATOM 1422 O O . ASN A 1 187 ? -22.411 -14.011 18.732 1.00 85.12 187 ASN A O 1
ATOM 1426 N N . ARG A 1 188 ? -21.685 -15.960 19.489 1.00 77.19 188 ARG A N 1
ATOM 1427 C CA . ARG A 1 188 ? -20.660 -16.104 18.440 1.00 77.19 188 ARG A CA 1
ATOM 1428 C C . ARG A 1 188 ? -21.252 -16.247 17.031 1.00 77.19 188 ARG A C 1
ATOM 1430 O O . ARG A 1 188 ? -20.585 -15.909 16.050 1.00 77.19 188 ARG A O 1
ATOM 1437 N N . LYS A 1 189 ? -22.480 -16.764 16.916 1.00 74.69 189 LYS A N 1
ATOM 1438 C CA . LYS A 1 189 ? -23.194 -16.961 15.643 1.00 74.69 189 LYS A CA 1
ATOM 1439 C C . LYS A 1 189 ? -23.904 -15.692 15.166 1.00 74.69 189 LYS A C 1
ATOM 1441 O O . LYS A 1 189 ? -23.946 -15.462 13.950 1.00 74.69 189 LYS A O 1
ATOM 1446 N N . PHE A 1 190 ? -24.436 -14.892 16.093 1.00 76.50 190 PHE A N 1
ATOM 1447 C CA . PHE A 1 190 ? -25.260 -13.714 15.802 1.00 76.50 190 PHE A CA 1
ATOM 1448 C C . PHE A 1 190 ? -24.563 -12.373 16.050 1.00 76.50 190 PHE A C 1
ATOM 1450 O O . PHE A 1 190 ? -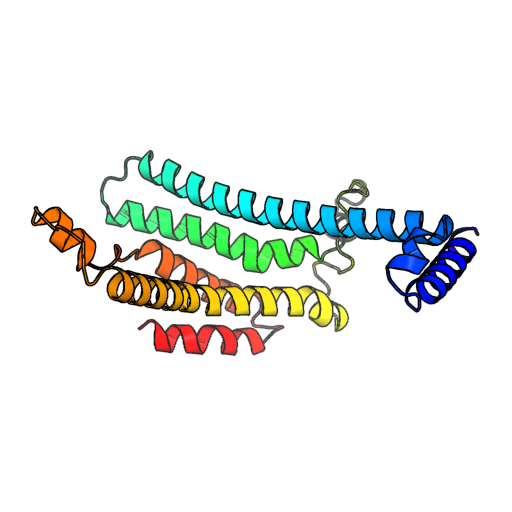24.780 -11.450 15.267 1.00 76.50 190 PHE A O 1
ATOM 1457 N N . LEU A 1 191 ? -23.684 -12.259 17.048 1.00 79.88 191 LEU A N 1
ATOM 1458 C CA . LEU A 1 191 ? -22.873 -11.057 17.233 1.00 79.88 191 LEU A CA 1
ATOM 1459 C C . LEU A 1 191 ? -21.837 -10.951 16.107 1.00 79.88 191 LEU A C 1
ATOM 1461 O O . LEU A 1 191 ? -21.194 -11.924 15.694 1.00 79.88 191 LEU A O 1
ATOM 1465 N N . GLY A 1 192 ? -21.698 -9.735 15.581 1.00 71.62 192 GLY A N 1
ATOM 1466 C CA . GLY A 1 192 ? -20.696 -9.391 14.580 1.00 71.62 192 GLY A CA 1
ATOM 1467 C C . GLY A 1 192 ? -19.262 -9.552 15.098 1.00 71.62 192 GLY A C 1
ATOM 1468 O O . GLY A 1 192 ? -19.010 -9.843 16.264 1.00 71.62 192 GLY A O 1
ATOM 1469 N N . GLY A 1 193 ? -18.282 -9.368 14.207 1.00 75.06 193 GLY A N 1
ATOM 1470 C CA . GLY A 1 193 ? -16.888 -9.258 14.656 1.00 75.06 193 GLY A CA 1
ATOM 1471 C C . GLY A 1 193 ? -16.691 -8.010 15.522 1.00 75.06 193 GLY A C 1
ATOM 1472 O O . GLY A 1 193 ? -17.455 -7.057 15.401 1.00 75.06 193 GLY A O 1
ATOM 1473 N N . THR A 1 194 ? -15.654 -7.994 16.362 1.00 76.88 194 THR A N 1
ATOM 1474 C CA . THR A 1 194 ? -15.342 -6.816 17.182 1.00 76.88 194 THR A CA 1
ATOM 1475 C C . THR A 1 194 ? -15.057 -5.592 16.311 1.00 76.88 194 THR A C 1
ATOM 1477 O O . THR A 1 194 ? -14.327 -5.671 15.315 1.00 76.88 194 THR A O 1
ATOM 1480 N N . PHE A 1 195 ? -15.643 -4.451 16.681 1.00 78.56 195 PHE A N 1
ATOM 1481 C CA . PHE A 1 195 ? -15.413 -3.184 15.998 1.00 78.56 195 PHE A CA 1
ATOM 1482 C C . PHE A 1 195 ? -14.028 -2.648 16.370 1.00 78.56 195 PHE A C 1
ATOM 1484 O O . PHE A 1 195 ? -13.793 -2.209 17.490 1.00 78.56 195 PHE A O 1
ATOM 1491 N N . ARG A 1 196 ? -13.078 -2.738 15.434 1.00 82.69 196 ARG A N 1
ATOM 1492 C CA . ARG A 1 196 ? -11.688 -2.312 15.650 1.00 82.69 196 ARG A CA 1
ATOM 1493 C C . ARG A 1 196 ? -11.504 -0.858 15.239 1.00 82.69 196 ARG A C 1
ATOM 1495 O O . ARG A 1 196 ? -11.273 -0.574 14.062 1.00 82.69 196 ARG A O 1
ATOM 1502 N N . ILE A 1 197 ? -11.584 0.028 16.225 1.00 86.62 197 ILE A N 1
ATOM 1503 C CA . ILE A 1 197 ? -11.443 1.478 16.067 1.00 86.62 197 ILE A CA 1
ATOM 1504 C C . ILE A 1 197 ? -10.049 1.827 15.535 1.00 86.62 197 ILE A C 1
ATOM 1506 O O . ILE A 1 197 ? -9.925 2.483 14.501 1.00 86.62 197 ILE A O 1
ATOM 1510 N N . SER A 1 198 ? -9.002 1.286 16.157 1.00 88.94 198 SER A N 1
ATOM 1511 C CA . SER A 1 198 ? -7.603 1.534 15.788 1.00 88.94 198 SER A CA 1
ATOM 1512 C C . SER A 1 198 ? -7.290 1.350 14.305 1.00 88.94 198 SER A C 1
ATOM 1514 O O . SER A 1 198 ? -6.564 2.142 13.712 1.00 88.94 198 SER A O 1
ATOM 1516 N N . THR A 1 199 ? -7.848 0.314 13.674 1.00 87.81 199 THR A N 1
ATOM 1517 C CA . THR A 1 199 ? -7.568 0.016 12.263 1.00 87.81 199 THR A CA 1
ATOM 1518 C C . THR A 1 199 ? -8.277 0.987 11.317 1.00 87.81 199 THR A C 1
ATOM 1520 O O . THR A 1 199 ? -7.756 1.254 10.239 1.00 87.81 199 THR A O 1
ATOM 1523 N N . ARG A 1 200 ? -9.453 1.510 11.688 1.00 88.94 200 ARG A N 1
ATOM 1524 C CA . ARG A 1 200 ? -10.185 2.497 10.877 1.00 88.94 200 ARG A CA 1
ATOM 1525 C C . ARG A 1 200 ? -9.485 3.848 10.912 1.00 88.94 200 ARG A C 1
ATOM 1527 O O . ARG A 1 200 ? -9.182 4.380 9.850 1.00 88.94 200 ARG A O 1
ATOM 1534 N N . TYR A 1 201 ? -9.131 4.316 12.109 1.00 90.88 201 TYR A N 1
ATOM 1535 C CA . TYR A 1 201 ? -8.350 5.541 12.273 1.00 90.88 201 TYR A CA 1
ATOM 1536 C C . TYR A 1 201 ? -7.008 5.452 11.548 1.00 90.88 201 TYR A C 1
ATOM 1538 O O . TYR A 1 201 ? -6.682 6.341 10.775 1.00 90.88 201 TYR A O 1
ATOM 1546 N N . ALA A 1 202 ? -6.281 4.337 11.688 1.00 92.12 202 ALA A N 1
ATOM 1547 C CA . ALA A 1 202 ? -5.019 4.141 10.977 1.00 92.12 202 ALA A CA 1
ATOM 1548 C C . ALA A 1 202 ? -5.152 4.267 9.448 1.00 92.12 202 ALA A C 1
ATOM 1550 O O . ALA A 1 202 ? -4.292 4.863 8.803 1.00 92.12 202 ALA A O 1
ATOM 1551 N N . ARG A 1 203 ? -6.229 3.718 8.865 1.00 91.50 203 ARG A N 1
ATOM 1552 C CA . ARG A 1 203 ? -6.502 3.815 7.421 1.00 91.50 203 ARG A CA 1
ATOM 1553 C C . ARG A 1 203 ? -6.866 5.234 6.997 1.00 91.50 203 ARG A C 1
ATOM 1555 O O . ARG A 1 203 ? -6.307 5.715 6.021 1.00 91.50 203 ARG A O 1
ATOM 1562 N N . ALA A 1 204 ? -7.757 5.893 7.735 1.00 92.75 204 ALA A N 1
ATOM 1563 C CA . ALA A 1 204 ? -8.145 7.273 7.459 1.00 92.75 204 ALA A CA 1
ATOM 1564 C C . ALA A 1 204 ? -6.931 8.214 7.523 1.00 92.75 204 ALA A C 1
ATOM 1566 O O . ALA A 1 204 ? -6.696 8.979 6.590 1.00 92.75 204 ALA A O 1
ATOM 1567 N N . SER A 1 205 ? -6.102 8.089 8.565 1.00 93.56 205 SER A N 1
ATOM 1568 C CA . SER A 1 205 ? -4.848 8.838 8.687 1.00 93.56 205 SER A CA 1
ATOM 1569 C C . SER A 1 205 ? -3.896 8.548 7.531 1.00 93.56 205 SER A C 1
ATOM 1571 O O . SER A 1 205 ? -3.309 9.480 6.994 1.00 93.56 205 SER A O 1
ATOM 1573 N N . ASN A 1 206 ? -3.772 7.286 7.101 1.00 93.56 206 ASN A N 1
ATOM 1574 C CA . ASN A 1 206 ? -2.962 6.935 5.935 1.00 93.56 206 ASN A CA 1
ATOM 1575 C C . ASN A 1 206 ? -3.448 7.674 4.686 1.00 93.56 206 ASN A C 1
ATOM 1577 O O . ASN A 1 206 ? -2.647 8.314 4.015 1.00 93.56 206 ASN A O 1
ATOM 1581 N N . TRP A 1 207 ? -4.750 7.638 4.402 1.00 93.62 207 TRP A N 1
ATOM 1582 C CA . TRP A 1 207 ? -5.293 8.315 3.229 1.00 93.62 207 TRP A CA 1
ATOM 1583 C C . TRP A 1 207 ? -5.032 9.821 3.260 1.00 93.62 207 TRP A C 1
ATOM 1585 O O . TRP A 1 207 ? -4.522 10.367 2.289 1.00 93.62 207 TRP A O 1
ATOM 1595 N N . ILE A 1 208 ? -5.292 10.472 4.396 1.00 93.12 208 ILE A N 1
ATOM 1596 C CA . ILE A 1 208 ? -5.062 11.912 4.566 1.00 93.12 208 ILE A CA 1
ATOM 1597 C C . ILE A 1 208 ? -3.585 12.255 4.346 1.00 93.12 208 ILE A C 1
ATOM 1599 O O . ILE A 1 208 ? -3.276 13.132 3.547 1.00 93.12 208 ILE A O 1
ATOM 1603 N N . PHE A 1 209 ? -2.663 11.555 5.009 1.00 94.31 209 PHE A N 1
ATOM 1604 C CA . PHE A 1 209 ? -1.235 11.866 4.918 1.00 94.31 209 PHE A CA 1
ATOM 1605 C C . PHE A 1 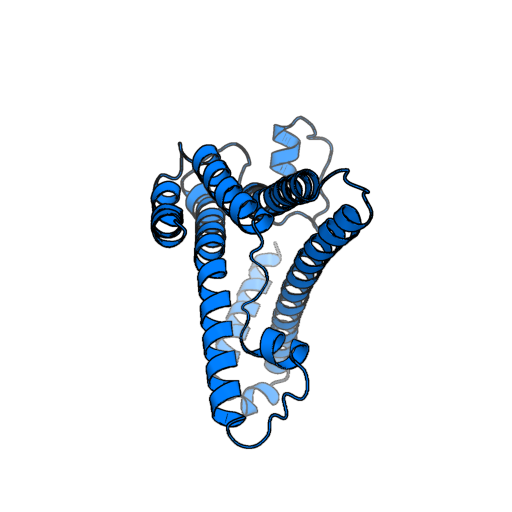209 ? -0.659 11.599 3.526 1.00 94.31 209 PHE A C 1
ATOM 1607 O O . PHE A 1 209 ? 0.137 12.400 3.048 1.00 94.31 209 PHE A O 1
ATOM 1614 N N . VAL A 1 210 ? -1.055 10.510 2.858 1.00 93.12 210 VAL A N 1
ATOM 1615 C CA . VAL A 1 210 ? -0.593 10.210 1.491 1.00 93.12 210 VAL A CA 1
ATOM 1616 C C . VAL A 1 210 ? -1.115 11.258 0.506 1.00 93.12 210 VAL A C 1
ATOM 1618 O O . VAL A 1 210 ? -0.342 11.781 -0.294 1.00 93.12 210 VAL A O 1
ATOM 1621 N N . THR A 1 211 ? -2.400 11.614 0.588 1.00 93.12 211 THR A N 1
ATOM 1622 C CA . THR A 1 211 ? -2.994 12.639 -0.280 1.00 93.12 211 THR A CA 1
ATOM 1623 C C . THR A 1 211 ? -2.380 14.016 -0.027 1.00 93.12 211 THR A C 1
ATOM 1625 O O . THR A 1 211 ? -2.096 14.729 -0.983 1.00 93.12 211 THR A O 1
ATOM 1628 N N . LEU A 1 212 ? -2.112 14.391 1.229 1.00 92.62 212 LEU A N 1
ATOM 1629 C CA . LEU A 1 212 ? -1.438 15.653 1.550 1.00 92.62 212 LEU A CA 1
ATOM 1630 C C . LEU A 1 212 ? 0.010 15.674 1.057 1.00 92.62 212 LEU A C 1
ATOM 1632 O O . LEU A 1 212 ? 0.427 16.673 0.477 1.00 92.62 212 LEU A O 1
ATOM 1636 N N . LEU A 1 213 ? 0.755 14.580 1.235 1.00 92.62 213 LEU A N 1
ATOM 1637 C CA . LEU A 1 213 ? 2.157 14.489 0.824 1.00 92.62 213 LEU A CA 1
ATOM 1638 C C . LEU A 1 213 ? 2.329 14.702 -0.685 1.00 92.62 213 LEU A C 1
ATOM 1640 O O . LEU A 1 213 ? 3.258 15.382 -1.107 1.00 92.62 213 LEU A O 1
ATOM 1644 N N . PHE A 1 214 ? 1.430 14.141 -1.492 1.00 90.50 214 PHE A N 1
ATOM 1645 C CA . PHE A 1 214 ? 1.521 14.190 -2.953 1.00 90.50 214 PHE A CA 1
ATOM 1646 C C . PHE A 1 214 ? 0.532 15.159 -3.617 1.00 90.50 214 PHE A C 1
ATOM 1648 O O . PHE A 1 214 ? 0.431 15.202 -4.845 1.00 90.50 214 PHE A O 1
ATOM 1655 N N . SER A 1 215 ? -0.169 15.957 -2.812 1.00 88.06 215 SER A N 1
ATOM 1656 C CA . SER A 1 215 ? -1.196 16.917 -3.231 1.00 88.06 215 SER A CA 1
ATOM 1657 C C . SER A 1 215 ? -0.782 17.816 -4.394 1.00 88.06 215 SER A C 1
ATOM 1659 O O . SER A 1 215 ? -1.534 17.972 -5.353 1.00 88.06 215 SER A O 1
ATOM 1661 N N . ALA A 1 216 ? 0.425 18.379 -4.321 1.00 86.94 216 ALA A N 1
ATOM 1662 C CA . ALA A 1 216 ? 0.923 19.353 -5.286 1.00 86.94 216 ALA A CA 1
ATOM 1663 C C . ALA A 1 216 ? 1.167 18.763 -6.687 1.00 86.94 216 ALA A C 1
ATOM 1665 O O . ALA A 1 216 ? 1.114 19.494 -7.670 1.00 86.94 216 ALA A O 1
ATOM 1666 N N . GLY A 1 217 ? 1.439 17.457 -6.783 1.00 85.94 217 GLY A N 1
ATOM 1667 C CA . GLY A 1 217 ? 1.817 16.798 -8.037 1.00 85.94 217 GLY A CA 1
ATOM 1668 C C . GLY A 1 217 ? 0.795 15.796 -8.573 1.00 85.94 217 GLY A C 1
ATOM 1669 O O . GLY A 1 217 ? 0.912 15.377 -9.719 1.00 85.94 217 GLY A O 1
ATOM 1670 N N . MET A 1 218 ? -0.180 15.370 -7.764 1.00 90.00 218 MET A N 1
ATOM 1671 C CA . MET A 1 218 ? -1.102 14.282 -8.112 1.00 90.00 218 MET A CA 1
ATOM 1672 C C . MET A 1 218 ? -2.529 14.564 -7.611 1.00 90.00 218 MET A C 1
ATOM 1674 O O . MET A 1 218 ? -2.996 13.921 -6.668 1.00 90.00 218 MET A O 1
ATOM 1678 N N . PRO A 1 219 ? -3.278 15.482 -8.255 1.00 88.94 219 PRO A N 1
ATOM 1679 C CA . PRO A 1 219 ? -4.618 15.873 -7.807 1.00 88.94 219 PRO A CA 1
ATOM 1680 C C . PRO A 1 219 ? -5.641 14.722 -7.835 1.00 88.94 219 PRO A C 1
ATOM 1682 O O . PRO A 1 219 ? -6.631 14.745 -7.106 1.00 88.94 219 PRO A O 1
ATOM 1685 N N . LEU A 1 220 ? -5.397 13.667 -8.620 1.00 88.50 220 LEU A N 1
ATOM 1686 C CA . LEU A 1 220 ? -6.237 12.463 -8.629 1.00 88.50 220 LEU A CA 1
ATOM 1687 C C . LEU A 1 220 ? -6.287 11.750 -7.263 1.00 88.50 220 LEU A C 1
ATOM 1689 O O . LEU A 1 220 ? -7.283 11.095 -6.954 1.00 88.50 220 LEU A O 1
ATOM 1693 N N . LEU A 1 221 ? -5.270 11.922 -6.407 1.00 89.75 221 LEU A N 1
ATOM 1694 C CA . LEU A 1 221 ? -5.239 11.336 -5.061 1.00 89.75 221 LEU A CA 1
ATOM 1695 C C . LEU A 1 221 ? -6.285 11.922 -4.104 1.00 89.75 221 LEU A C 1
ATOM 1697 O O . LEU A 1 221 ? -6.547 11.308 -3.071 1.00 89.75 221 LEU A O 1
ATOM 1701 N N . TYR A 1 222 ? -6.889 13.071 -4.415 1.00 90.00 222 TYR A N 1
ATOM 1702 C CA . TYR A 1 222 ? -8.005 13.612 -3.632 1.00 90.00 222 TYR A CA 1
ATOM 1703 C C . TYR A 1 222 ? -9.300 12.837 -3.868 1.00 90.00 222 TYR A C 1
ATOM 1705 O O . TYR A 1 222 ? -10.055 12.572 -2.933 1.00 90.00 222 TYR A O 1
ATOM 1713 N N . TRP A 1 223 ? -9.533 12.433 -5.115 1.00 90.75 223 TRP A N 1
ATOM 1714 C CA . TRP A 1 223 ? -10.777 11.792 -5.525 1.00 90.75 223 TRP A CA 1
ATOM 1715 C C . TRP A 1 223 ? -10.863 10.331 -5.088 1.00 90.75 223 TRP A C 1
ATOM 1717 O O . TRP A 1 223 ? -11.955 9.836 -4.830 1.00 90.75 223 TRP A O 1
ATOM 1727 N N . LEU A 1 224 ? -9.727 9.642 -4.951 1.00 89.94 224 LEU A N 1
ATOM 1728 C CA . LEU A 1 224 ? -9.695 8.223 -4.586 1.00 89.94 224 LEU A CA 1
ATOM 1729 C C . LEU A 1 224 ? -10.257 7.915 -3.183 1.00 89.94 224 LEU A C 1
ATOM 1731 O O . LEU A 1 224 ? -11.131 7.054 -3.080 1.00 89.94 224 LEU A O 1
ATOM 1735 N N . PRO A 1 225 ? -9.802 8.554 -2.089 1.00 90.44 225 PRO A N 1
ATOM 1736 C CA . PRO A 1 225 ? -10.307 8.242 -0.755 1.00 90.44 225 PRO A CA 1
ATOM 1737 C C . PRO A 1 225 ? -11.658 8.902 -0.437 1.00 90.44 225 PRO A C 1
ATOM 1739 O O . PRO A 1 225 ? -12.332 8.446 0.485 1.00 90.44 225 PRO A O 1
ATOM 1742 N N . ALA A 1 226 ? -12.089 9.927 -1.185 1.00 88.81 226 ALA A N 1
ATOM 1743 C CA . ALA A 1 226 ? -13.320 10.676 -0.904 1.00 88.81 226 ALA A CA 1
ATOM 1744 C C . ALA A 1 226 ? -14.585 9.791 -0.774 1.00 88.81 226 ALA A C 1
ATOM 1746 O O . ALA A 1 226 ? -15.281 9.915 0.237 1.00 88.81 226 ALA A O 1
ATOM 1747 N N . PRO A 1 227 ? -14.862 8.824 -1.676 1.00 87.12 227 PRO A N 1
ATOM 1748 C CA . PRO A 1 227 ? -15.992 7.908 -1.515 1.00 87.12 227 PRO A CA 1
ATOM 1749 C C . PRO A 1 227 ? -15.899 7.048 -0.253 1.00 87.12 227 PRO A C 1
ATOM 1751 O O . PRO A 1 227 ? -16.913 6.713 0.350 1.00 87.12 227 PRO A O 1
ATOM 1754 N N . SER A 1 228 ? -14.686 6.684 0.172 1.00 85.19 228 SER A N 1
ATOM 1755 C CA . SER A 1 228 ? -14.519 5.874 1.379 1.00 85.19 228 SER A CA 1
ATOM 1756 C C . SER A 1 228 ? -14.842 6.640 2.649 1.00 85.19 228 SER A C 1
ATOM 1758 O O . SER A 1 228 ? -15.329 6.016 3.586 1.00 85.19 228 SER A O 1
ATOM 1760 N N . PHE A 1 229 ? -14.618 7.954 2.691 1.00 84.88 229 PHE A N 1
ATOM 1761 C CA . PHE A 1 229 ? -15.082 8.779 3.806 1.00 84.88 229 PHE A CA 1
ATOM 1762 C C . PHE A 1 229 ? -16.613 8.835 3.851 1.00 84.88 229 PHE A C 1
ATOM 1764 O O . PHE A 1 229 ? -17.184 8.562 4.897 1.00 84.88 229 PHE A O 1
ATOM 1771 N N . LEU A 1 230 ? -17.273 9.021 2.703 1.00 83.44 230 LEU A N 1
ATOM 1772 C CA . LEU A 1 230 ? -18.741 9.045 2.617 1.00 83.44 230 LEU A CA 1
ATOM 1773 C C . LEU A 1 230 ? -19.421 7.727 3.018 1.00 83.44 230 LEU A C 1
ATOM 1775 O O . LEU A 1 230 ? -20.544 7.745 3.499 1.00 83.44 230 LEU A O 1
ATOM 1779 N N . VAL A 1 231 ? -18.776 6.584 2.771 1.00 79.00 231 VAL A N 1
ATOM 1780 C CA . VAL A 1 231 ? -19.338 5.252 3.075 1.00 79.00 231 VAL A CA 1
ATOM 1781 C C . VAL A 1 231 ? -19.019 4.791 4.504 1.00 79.00 231 VAL A C 1
ATOM 1783 O O . VAL A 1 231 ? -19.647 3.858 5.004 1.00 79.00 231 VAL A O 1
ATOM 1786 N N . THR A 1 232 ? -17.991 5.362 5.141 1.00 69.81 232 THR A N 1
ATOM 1787 C CA . THR A 1 232 ? -17.488 4.876 6.439 1.00 69.81 232 THR A CA 1
ATOM 1788 C C . THR A 1 232 ? -18.019 5.667 7.641 1.00 69.81 232 THR A C 1
ATOM 1790 O O . THR A 1 232 ? -17.949 5.120 8.746 1.00 69.81 232 THR A O 1
ATOM 1793 N N . ASP A 1 233 ? -18.544 6.877 7.426 1.00 46.75 233 ASP A N 1
ATOM 1794 C CA . ASP A 1 233 ? -19.362 7.643 8.386 1.00 46.75 233 ASP A CA 1
ATOM 1795 C C . ASP A 1 233 ? -20.848 7.247 8.301 1.00 46.75 233 ASP A C 1
ATOM 1797 O O . ASP A 1 233 ? -21.491 7.154 9.373 1.00 46.75 233 ASP A O 1
#

Radius of gyration: 24.77 Å; chains: 1; bounding box: 61×52×65 Å